Protein AF-A0A948HQB5-F1 (afdb_monomer)

Nearest PDB structures (foldseek):
  6e8d-assembly1_C  TM=3.687E-01  e=4.903E+00  Bacillus subtilis
  4tr8-assembly1_B  TM=2.566E-01  e=3.725E+0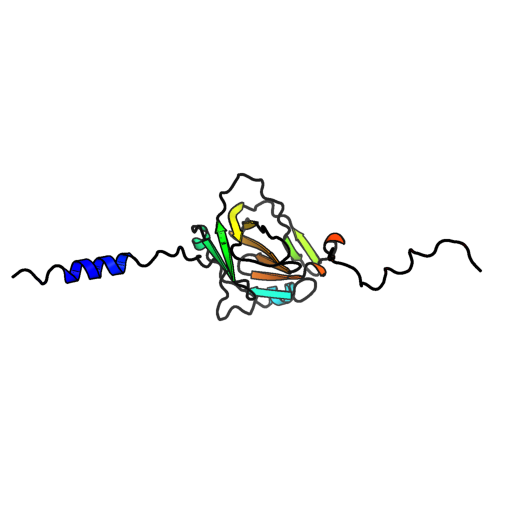0  Pseudomonas aeruginosa HB15
  3t0p-assembly1_A  TM=3.182E-01  e=6.819E+00  Agathobacter rectalis ATCC 33656
  3t0p-assembly1_B  TM=3.238E-01  e=6.819E+00  Agathobacter rectalis ATCC 33656

Radius of gyration: 24.63 Å; Cα contacts (8 Å, |Δi|>4): 290; chains: 1; bounding box: 109×54×42 Å

Solvent-accessible surface area (backbone atoms only — not comparable to full-atom values): 12111 Å² total; per-residue (Å²): 144,90,78,76,74,65,66,60,58,56,58,57,55,60,68,74,61,63,75,82,67,85,66,54,33,62,29,32,41,73,47,96,80,27,66,65,48,44,72,65,50,46,64,57,40,66,57,85,33,37,78,42,54,28,25,39,46,66,39,75,72,25,73,78,48,60,30,27,22,39,50,69,87,86,49,75,45,41,32,38,56,45,84,83,68,94,60,78,82,71,84,58,78,35,87,40,66,56,86,98,42,80,41,79,45,73,72,90,62,53,43,81,75,46,44,21,38,67,57,89,85,83,66,96,80,80,82,85,58,70,35,52,37,26,35,39,78,87,72,35,43,34,35,59,48,78,57,93,57,38,37,36,40,39,50,54,46,37,40,33,37,31,39,56,84,55,46,82,91,63,62,77,80,74,49,75,90,70,78,76,72,92,79,81,81,81,85,88,80,79,79,96,81,92,135

Sequence (195 aa):
MKRILCGWLIALCGVLLASTTWAAVPFIEVPADGWDPGPEARKRYSTGMYDWARRVKVDRTALASDRIQVDLFDEVLVIERTSLIATEPEDVRLYVAEGSTHVVQRSSTSRRLWTGTIIGVRGPGGIPSTVDITELGNGDFMSSFSRGHVLYQLFGDLLLRIDLRRVPNEAPTVRDPYPVDPFILDTAGQPPGAA

pLDDT: mean 70.02, std 19.56, range [32.31, 95.31]

Secondary structure (DSSP, 8-state):
--SSSHHHHHHHHHHTTS----PPEEEEE--TTTT---HHHHHHTSSTTEEEEEE-EE-GGGGGSSEEEEE-SS-EEEEEEPP---PPPP---EEEEETTEEEEE--TT-EEEEEEEEES--STT----EEEEEE-TTS-EEEEEEETTEEEEEETTEEEEEEGGG-TT--GGGS-SS---TT--SSS---S---

Foldseek 3Di:
DPDDPPVVVVVVVVVVPPPPPLDAAEQKAQDPVWADPDPVVCVQQVDFFFPDKIFIDGDPVSLVGQWHWHCLVVDIWIWGFDPDDVDPPDQDFDFGRDPPDTDTDGQPQKAFSTWTFTPDDDDPDDDGPIWTWIQGPVRAIWIWD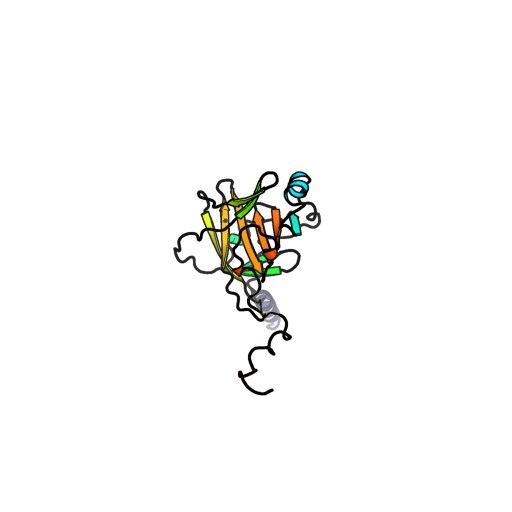DDLQWIWIDTRRMITIGRNVRDPPDPCVSPDPPDDDPPPPDDPDDDPDDD

Structure (mmCIF, N/CA/C/O backbone):
data_AF-A0A948HQB5-F1
#
_entry.id   AF-A0A948HQB5-F1
#
loop_
_atom_site.group_PDB
_atom_site.id
_atom_site.type_symbol
_atom_site.label_atom_id
_atom_site.label_alt_id
_atom_site.label_comp_id
_atom_site.label_asym_id
_atom_site.label_entity_id
_atom_site.label_seq_id
_atom_site.pdbx_PDB_ins_code
_atom_site.Cartn_x
_atom_site.Cartn_y
_atom_site.Cartn_z
_atom_site.occupancy
_atom_site.B_iso_or_equiv
_atom_site.auth_seq_id
_atom_site.auth_comp_id
_atom_site.auth_asym_id
_atom_site.auth_atom_id
_atom_site.pdbx_PDB_model_num
ATOM 1 N N . MET A 1 1 ? -56.092 -22.250 24.813 1.00 43.03 1 MET A N 1
ATOM 2 C CA . MET A 1 1 ? -55.433 -21.252 23.939 1.00 43.03 1 MET A CA 1
ATOM 3 C C . MET A 1 1 ? -54.053 -20.929 24.510 1.00 43.03 1 MET A C 1
ATOM 5 O O . MET A 1 1 ? -53.948 -20.067 25.367 1.00 43.03 1 MET A O 1
ATOM 9 N N . LYS A 1 2 ? -53.010 -21.708 24.184 1.00 43.09 2 LYS A N 1
ATOM 10 C CA . LYS A 1 2 ? -51.672 -21.536 24.794 1.00 43.09 2 LYS A CA 1
ATOM 11 C C . LYS A 1 2 ? -50.582 -22.279 24.007 1.00 43.09 2 LYS A C 1
ATOM 13 O O . LYS A 1 2 ? -49.896 -23.123 24.560 1.00 43.09 2 LYS A O 1
ATOM 18 N N . ARG A 1 3 ? -50.497 -22.082 22.686 1.00 45.94 3 ARG A N 1
ATOM 19 C CA . ARG A 1 3 ? -49.454 -22.742 21.862 1.00 45.94 3 ARG A CA 1
ATOM 20 C C . ARG A 1 3 ? -48.829 -21.879 20.761 1.00 45.94 3 ARG A C 1
ATOM 22 O O . ARG A 1 3 ? -47.900 -22.338 20.120 1.00 45.94 3 ARG A O 1
ATOM 29 N N . ILE A 1 4 ? -49.279 -20.637 20.567 1.00 49.41 4 ILE A N 1
ATOM 30 C CA . ILE A 1 4 ? -48.844 -19.818 19.418 1.00 49.41 4 ILE A CA 1
ATOM 31 C C . ILE A 1 4 ? -47.755 -18.792 19.801 1.00 49.41 4 ILE A C 1
ATOM 33 O O . ILE A 1 4 ? -47.036 -18.314 18.934 1.00 49.41 4 ILE A O 1
ATOM 37 N N . LEU A 1 5 ? -47.538 -18.511 21.095 1.00 46.47 5 LEU A N 1
ATOM 38 C CA . LEU A 1 5 ? -46.585 -17.471 21.520 1.00 46.47 5 LEU A CA 1
ATOM 39 C C . LEU A 1 5 ? -45.103 -17.900 21.580 1.00 46.47 5 LEU A C 1
ATOM 41 O O . LEU A 1 5 ? -44.240 -17.030 21.585 1.00 46.47 5 LEU A O 1
ATOM 45 N N . CYS A 1 6 ? -44.772 -19.198 21.606 1.00 45.56 6 CYS A N 1
ATOM 46 C CA . CYS A 1 6 ? -43.366 -19.625 21.743 1.00 45.56 6 CYS A CA 1
ATOM 47 C C . CYS A 1 6 ? -42.574 -19.623 20.426 1.00 45.56 6 CYS A C 1
ATOM 49 O O . CYS A 1 6 ? -41.354 -19.504 20.459 1.00 45.56 6 CYS A O 1
ATOM 51 N N . GLY A 1 7 ? -43.239 -19.739 19.271 1.00 43.12 7 GLY A N 1
ATOM 52 C CA . GLY A 1 7 ? -42.547 -19.831 17.977 1.00 43.12 7 GLY A CA 1
ATOM 53 C C . GLY A 1 7 ? -41.894 -18.518 17.534 1.00 43.12 7 GLY A C 1
ATOM 54 O O . GLY A 1 7 ? -40.866 -18.534 16.866 1.00 43.12 7 GLY A O 1
ATOM 55 N N . TRP A 1 8 ? -42.451 -17.381 17.954 1.00 43.56 8 TRP A N 1
ATOM 56 C CA . TRP A 1 8 ? -41.952 -16.059 17.563 1.00 43.56 8 TRP A CA 1
ATOM 57 C C . TRP A 1 8 ? -40.750 -15.598 18.394 1.00 43.56 8 TRP A C 1
ATOM 59 O O . TRP A 1 8 ? -39.891 -14.894 17.871 1.00 43.56 8 TRP A O 1
ATOM 69 N N . LEU A 1 9 ? -40.628 -16.041 19.652 1.00 47.34 9 LEU A N 1
ATOM 70 C CA . LEU A 1 9 ? -39.474 -15.691 20.488 1.00 47.34 9 LEU A CA 1
ATOM 71 C C . LEU A 1 9 ? -38.183 -16.388 20.017 1.00 47.34 9 LEU A C 1
ATOM 73 O O . LEU A 1 9 ? -37.105 -15.808 20.082 1.00 47.34 9 LEU A O 1
ATOM 77 N N . ILE A 1 10 ? -38.296 -17.617 19.500 1.00 51.25 10 ILE A N 1
ATOM 78 C CA . ILE A 1 10 ? -37.141 -18.406 19.038 1.00 51.25 10 ILE A CA 1
ATOM 79 C C . ILE A 1 10 ? -36.646 -17.903 17.672 1.00 51.25 10 ILE A C 1
ATOM 81 O O . ILE A 1 10 ? -35.440 -17.844 17.440 1.00 51.25 10 ILE A O 1
ATOM 85 N N . ALA A 1 11 ? -37.554 -17.454 16.799 1.00 48.66 11 ALA A N 1
ATOM 86 C CA . ALA A 1 11 ? -37.185 -16.844 15.521 1.00 48.66 11 ALA A CA 1
ATOM 87 C C . ALA A 1 11 ? -36.486 -15.481 15.697 1.00 48.66 11 ALA A C 1
ATOM 89 O O . ALA A 1 11 ? -35.569 -15.169 14.942 1.00 48.66 11 ALA A O 1
ATOM 90 N N . LEU A 1 12 ? -36.855 -14.698 16.720 1.00 45.72 12 LEU A N 1
ATOM 91 C CA . LEU A 1 12 ? -36.214 -13.406 16.992 1.00 45.72 12 LEU A CA 1
ATOM 92 C C . LEU A 1 12 ? -34.813 -13.557 17.617 1.00 45.72 12 LEU A C 1
ATOM 94 O O . LEU A 1 12 ? -33.913 -12.787 17.293 1.00 45.72 12 LEU A O 1
ATOM 98 N N . CYS A 1 13 ? -34.590 -14.576 18.459 1.00 46.59 13 CYS A N 1
ATOM 99 C CA . CYS A 1 13 ? -33.260 -14.868 19.011 1.00 46.59 13 CYS A CA 1
ATOM 100 C C . CYS A 1 13 ? -32.289 -15.467 17.979 1.00 46.59 13 CYS A C 1
ATOM 102 O O . CYS A 1 13 ? -31.085 -15.247 18.091 1.00 46.59 13 CYS A O 1
ATOM 104 N N . GLY A 1 14 ? -32.786 -16.180 16.961 1.00 41.78 14 GLY A N 1
ATOM 105 C CA . GLY A 1 14 ? -31.948 -16.758 15.903 1.00 41.78 14 GLY A CA 1
ATOM 106 C C . GLY A 1 14 ? -31.312 -15.726 14.962 1.00 41.78 14 GLY A C 1
ATOM 107 O O . GLY A 1 14 ? -30.253 -15.988 14.403 1.00 41.78 14 GLY A O 1
ATOM 108 N N . VAL A 1 15 ? -31.912 -14.537 14.824 1.00 46.62 15 VAL A N 1
ATOM 109 C CA . VAL A 1 15 ? -31.384 -13.446 13.978 1.00 46.62 15 VAL A CA 1
ATOM 110 C C . VAL A 1 15 ? -30.365 -12.570 14.728 1.00 46.62 15 VAL A C 1
ATOM 112 O O . VAL A 1 15 ? -29.544 -11.904 14.106 1.00 46.62 15 VAL A O 1
ATOM 115 N N . LEU A 1 16 ? -30.343 -12.619 16.064 1.00 45.16 16 LEU A N 1
ATOM 116 C CA . LEU A 1 16 ? -29.399 -11.866 16.908 1.00 45.16 16 LEU A CA 1
ATOM 117 C C . LEU A 1 16 ? -28.074 -12.601 17.177 1.00 45.16 16 LEU A C 1
ATOM 119 O O . LEU A 1 16 ? -27.197 -12.057 17.842 1.00 45.16 16 LEU A O 1
ATOM 123 N N . LEU A 1 17 ? -27.917 -13.816 16.647 1.00 44.03 17 LEU A N 1
ATOM 124 C CA . LEU A 1 17 ? -26.688 -14.613 16.713 1.00 44.03 17 LEU A CA 1
ATOM 125 C C . LEU A 1 17 ? -26.074 -14.818 15.323 1.00 44.03 17 LEU A C 1
ATOM 127 O O . LEU A 1 17 ? -25.399 -15.818 15.080 1.00 44.03 17 LEU A O 1
ATOM 131 N N . ALA A 1 18 ? -26.263 -13.860 14.408 1.00 40.16 18 ALA A N 1
ATOM 132 C CA . ALA A 1 18 ? -25.249 -13.661 13.387 1.00 40.16 18 ALA A CA 1
ATOM 133 C C . ALA A 1 18 ? -23.971 -13.326 14.154 1.00 40.16 18 ALA A C 1
ATOM 135 O O . ALA A 1 18 ? -23.862 -12.260 14.757 1.00 40.16 18 ALA A O 1
ATOM 136 N N . SER A 1 19 ? -23.056 -14.290 14.216 1.00 39.78 19 SER A N 1
ATOM 137 C CA . SER A 1 19 ? -21.698 -14.081 14.683 1.00 39.78 19 SER A CA 1
ATOM 138 C C . SER A 1 19 ? -21.221 -12.768 14.084 1.00 39.78 19 SER A C 1
ATOM 140 O O . SER A 1 19 ? -21.052 -12.680 12.867 1.00 39.78 19 SER A O 1
ATOM 142 N N . THR A 1 20 ? -21.049 -11.742 14.917 1.00 42.91 20 THR A N 1
ATOM 143 C CA . THR A 1 20 ? -20.238 -10.579 14.590 1.00 42.91 20 THR A CA 1
ATOM 144 C C . THR A 1 20 ? -18.835 -11.125 14.401 1.00 42.91 20 THR A C 1
ATOM 146 O O . THR A 1 20 ? -18.003 -11.124 15.298 1.00 42.91 20 THR A O 1
ATOM 149 N N . THR A 1 21 ? -18.576 -11.704 13.236 1.00 49.19 21 THR A N 1
ATOM 150 C CA . THR A 1 21 ? -17.229 -11.833 12.729 1.00 49.19 21 THR A CA 1
ATOM 151 C C . THR A 1 21 ? -16.794 -10.395 12.541 1.00 49.19 21 THR A C 1
ATOM 153 O O . THR A 1 21 ? -17.383 -9.684 11.728 1.00 49.19 21 THR A O 1
ATOM 156 N N . TRP A 1 22 ? -15.852 -9.940 13.365 1.00 60.00 22 TRP A N 1
ATOM 157 C CA . TRP A 1 22 ? -15.207 -8.640 13.229 1.00 60.00 22 TRP A CA 1
ATOM 158 C C . TRP A 1 22 ? -14.464 -8.660 11.892 1.00 60.00 22 TRP A C 1
ATOM 160 O O . TRP A 1 22 ? -13.301 -9.064 11.817 1.00 60.00 22 TRP A O 1
ATOM 170 N N . ALA A 1 23 ? -15.204 -8.383 10.821 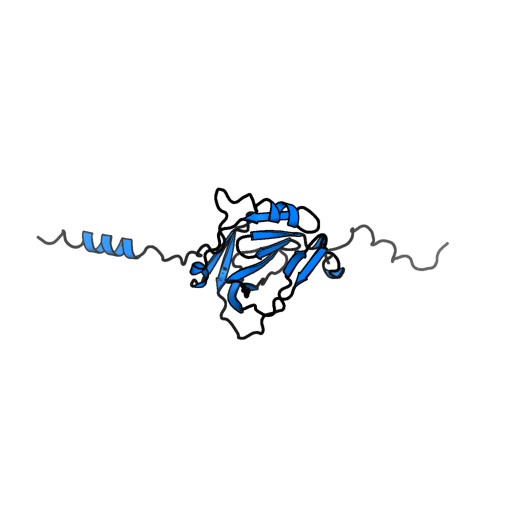1.00 81.19 23 ALA A N 1
ATOM 171 C CA . ALA A 1 23 ? -14.712 -8.405 9.463 1.00 81.19 23 ALA A CA 1
ATOM 172 C C . ALA A 1 23 ? -13.732 -7.247 9.307 1.00 81.19 23 ALA A C 1
ATOM 174 O O . ALA A 1 23 ? -13.966 -6.150 9.817 1.00 81.19 23 ALA A O 1
ATOM 175 N N . ALA A 1 24 ? -12.617 -7.514 8.639 1.00 87.56 24 ALA A N 1
ATOM 176 C CA . ALA A 1 24 ? -11.655 -6.477 8.327 1.00 87.56 24 ALA A CA 1
ATOM 177 C C . ALA A 1 24 ? -12.312 -5.440 7.408 1.00 87.56 24 ALA A C 1
ATOM 179 O O . ALA A 1 24 ? -12.944 -5.803 6.416 1.00 87.56 24 ALA A O 1
ATOM 180 N N . VAL A 1 25 ? -12.185 -4.159 7.754 1.00 94.75 25 VAL A N 1
ATOM 181 C CA . VAL A 1 25 ? -12.760 -3.068 6.959 1.00 94.75 25 VAL A CA 1
ATOM 182 C C . VAL A 1 25 ? -11.781 -2.701 5.840 1.00 94.75 25 VAL A C 1
ATOM 184 O O . VAL A 1 25 ? -10.600 -2.497 6.128 1.00 94.75 25 VAL A O 1
ATOM 187 N N . PRO A 1 26 ? -12.211 -2.626 4.571 1.00 94.06 26 PRO A N 1
ATOM 188 C CA . PRO A 1 26 ? -11.321 -2.297 3.464 1.00 94.06 26 PRO A CA 1
ATOM 189 C C . PRO A 1 26 ? -10.725 -0.897 3.629 1.00 94.06 26 PRO A C 1
ATOM 191 O O . PRO A 1 26 ? -11.444 0.094 3.642 1.00 94.06 26 PRO A O 1
ATOM 194 N N . PHE A 1 27 ? -9.402 -0.829 3.773 1.00 95.31 27 PHE A N 1
ATOM 195 C CA . PHE A 1 27 ? -8.632 0.413 3.808 1.00 95.31 27 PHE A CA 1
ATOM 196 C C . PHE A 1 27 ? -8.090 0.763 2.422 1.00 95.31 27 PHE A C 1
ATOM 198 O O . PHE A 1 27 ? -8.210 1.910 2.007 1.00 95.31 27 PHE A O 1
ATOM 205 N N . ILE A 1 28 ? -7.529 -0.217 1.704 1.00 94.25 28 ILE A N 1
ATOM 206 C CA . ILE A 1 28 ? -7.112 -0.078 0.301 1.00 94.25 28 ILE A CA 1
ATOM 207 C C . ILE A 1 28 ? -7.958 -1.026 -0.538 1.00 94.25 28 ILE A C 1
ATOM 209 O O . ILE A 1 28 ? -7.978 -2.229 -0.275 1.00 94.25 28 ILE A O 1
ATOM 213 N N . GLU A 1 29 ? -8.624 -0.481 -1.550 1.00 92.50 29 GLU A N 1
ATOM 214 C CA . GLU A 1 29 ? -9.428 -1.227 -2.515 1.00 92.50 29 GLU A CA 1
ATOM 215 C C . GLU A 1 29 ? -8.950 -0.937 -3.934 1.00 92.50 29 GLU A C 1
ATOM 217 O O . GLU A 1 29 ? -8.673 0.211 -4.292 1.00 92.50 29 GLU A O 1
ATOM 222 N N . VAL A 1 30 ? -8.915 -1.967 -4.773 1.00 86.25 30 VAL A N 1
ATOM 223 C CA . VAL A 1 30 ? -8.684 -1.814 -6.208 1.00 86.25 30 VAL A CA 1
ATOM 224 C C . VAL A 1 30 ? -10.008 -1.469 -6.897 1.00 86.25 30 VAL A C 1
ATOM 226 O O . VAL A 1 30 ? -10.929 -2.289 -6.885 1.00 86.25 30 VAL A O 1
ATOM 229 N N . PRO A 1 31 ? -10.149 -0.280 -7.513 1.00 82.38 31 PRO A N 1
ATOM 230 C CA . PRO A 1 31 ? -11.379 0.066 -8.203 1.00 82.38 31 PRO A CA 1
ATOM 231 C C . PRO A 1 31 ? -11.508 -0.696 -9.531 1.00 82.38 31 PRO A C 1
ATOM 233 O O . PRO A 1 31 ? -10.516 -1.097 -10.141 1.00 82.38 31 PRO A O 1
ATOM 236 N N . ALA A 1 32 ? -12.743 -0.888 -10.004 1.00 74.31 32 ALA A N 1
ATOM 237 C CA . ALA A 1 32 ? -13.025 -1.656 -11.223 1.00 74.31 32 ALA A CA 1
ATOM 238 C C . ALA A 1 32 ? -12.398 -1.038 -12.493 1.00 74.31 32 ALA A C 1
ATOM 240 O O . ALA A 1 32 ? -12.031 -1.756 -13.420 1.00 74.31 32 ALA A O 1
ATOM 241 N N . ASP A 1 33 ? -12.235 0.285 -12.517 1.00 68.69 33 ASP A N 1
ATOM 242 C CA . ASP A 1 33 ? -11.530 1.086 -13.527 1.00 68.69 33 ASP A CA 1
ATOM 243 C C . ASP A 1 33 ? -10.045 1.351 -13.170 1.00 68.69 33 ASP A C 1
ATOM 245 O O . ASP A 1 33 ? -9.293 1.932 -13.953 1.00 68.69 33 ASP A O 1
ATOM 249 N N . GLY A 1 34 ? -9.598 0.876 -12.004 1.00 62.75 34 GLY A N 1
ATOM 250 C CA . GLY A 1 34 ? -8.392 1.267 -11.263 1.00 62.75 34 GLY A CA 1
ATOM 251 C C . GLY A 1 34 ? -7.045 0.753 -11.750 1.00 62.75 34 GLY A C 1
ATOM 252 O O . GLY A 1 34 ? -6.117 0.588 -10.962 1.00 62.75 34 GLY A O 1
ATOM 253 N N . TRP A 1 35 ? -6.904 0.476 -13.038 1.00 73.25 35 TRP A N 1
ATOM 254 C CA . TRP A 1 35 ? -5.628 0.013 -13.584 1.00 73.25 35 TRP A CA 1
ATOM 255 C C . TRP A 1 35 ? -4.712 1.171 -13.947 1.00 73.25 35 TRP A C 1
ATOM 257 O O . TRP A 1 35 ? -3.493 1.048 -13.844 1.00 73.25 35 TRP A O 1
ATOM 267 N N . ASP A 1 36 ? -5.292 2.286 -14.392 1.00 85.88 36 ASP A N 1
ATOM 268 C CA . ASP A 1 36 ? -4.524 3.401 -14.917 1.00 85.88 36 ASP A CA 1
ATOM 269 C C . ASP A 1 36 ? -4.096 4.362 -13.792 1.00 85.88 36 ASP A C 1
ATOM 271 O O . ASP A 1 36 ? -4.942 5.057 -13.218 1.00 85.88 36 ASP A O 1
ATOM 275 N N . PRO A 1 37 ? -2.790 4.473 -13.480 1.00 88.31 37 PRO A N 1
ATOM 276 C CA . PRO A 1 37 ? -2.306 5.471 -12.529 1.00 88.31 37 PRO A CA 1
ATOM 277 C C . PRO A 1 37 ? -2.425 6.911 -13.075 1.00 88.31 37 PRO A C 1
ATOM 279 O O . PRO A 1 37 ? -2.251 7.877 -12.333 1.00 88.31 37 PRO A O 1
ATOM 282 N N . GLY A 1 38 ? -2.744 7.073 -14.362 1.00 88.62 38 GLY A N 1
ATOM 283 C CA . GLY A 1 38 ? -2.767 8.340 -15.079 1.00 88.62 38 GLY A CA 1
ATOM 284 C C . GLY A 1 38 ? -1.456 8.592 -15.835 1.00 88.62 38 GLY A C 1
ATOM 285 O O . GLY A 1 38 ? -0.427 7.972 -15.550 1.00 88.62 38 GLY A O 1
ATOM 286 N N . PRO A 1 39 ? -1.457 9.510 -16.817 1.00 87.75 39 PRO A N 1
ATOM 287 C CA . PRO A 1 39 ? -0.321 9.716 -17.718 1.00 87.75 39 PRO A CA 1
ATOM 288 C C . PRO A 1 39 ? 0.947 10.187 -16.993 1.00 87.75 39 PRO A C 1
ATOM 290 O O . PRO A 1 39 ? 2.051 9.767 -17.343 1.00 87.75 39 PRO A O 1
ATOM 293 N N . GLU A 1 40 ? 0.801 11.024 -15.964 1.00 86.94 40 GLU A N 1
ATOM 294 C CA . GLU A 1 40 ? 1.930 11.550 -15.193 1.00 86.94 40 GLU A CA 1
ATOM 295 C C . GLU A 1 40 ? 2.620 10.459 -14.376 1.00 86.94 40 GLU A C 1
ATOM 297 O O . GLU A 1 40 ? 3.831 10.271 -14.494 1.00 86.94 40 GLU A O 1
ATOM 302 N N . ALA A 1 41 ? 1.846 9.699 -13.598 1.00 86.69 41 ALA A N 1
ATOM 303 C CA . ALA A 1 41 ? 2.358 8.596 -12.797 1.00 86.69 41 ALA A CA 1
ATOM 304 C C . ALA A 1 41 ? 2.909 7.471 -13.683 1.00 86.69 41 ALA A C 1
ATOM 306 O O . ALA A 1 41 ? 3.985 6.950 -13.403 1.00 86.69 41 ALA A O 1
ATOM 307 N N . ARG A 1 42 ? 2.255 7.164 -14.813 1.00 87.00 42 ARG A N 1
ATOM 308 C CA . ARG A 1 42 ? 2.778 6.204 -15.794 1.00 87.00 42 ARG A CA 1
ATOM 309 C C . ARG A 1 42 ? 4.155 6.617 -16.297 1.00 87.00 42 ARG A C 1
ATOM 311 O O . ARG A 1 42 ? 5.058 5.793 -16.310 1.00 87.00 42 ARG A O 1
ATOM 318 N N . LYS A 1 43 ? 4.342 7.884 -16.682 1.00 85.94 43 LYS A N 1
ATOM 319 C CA . LYS A 1 43 ? 5.654 8.385 -17.116 1.00 85.94 43 LYS A CA 1
ATOM 320 C C . LYS A 1 43 ? 6.673 8.309 -15.976 1.00 85.94 43 LYS A C 1
ATOM 322 O O . LYS A 1 43 ? 7.771 7.801 -16.185 1.00 85.94 43 LYS A O 1
ATOM 327 N N . ARG A 1 44 ? 6.292 8.782 -14.786 1.00 82.94 44 ARG A N 1
ATOM 328 C CA . ARG A 1 44 ? 7.153 8.898 -13.600 1.00 82.94 44 ARG A CA 1
ATOM 329 C C . ARG A 1 44 ? 7.640 7.545 -13.061 1.00 82.94 44 ARG A C 1
ATOM 331 O O . ARG A 1 44 ? 8.780 7.463 -12.628 1.00 82.94 44 ARG A O 1
ATOM 338 N N . TYR A 1 45 ? 6.822 6.498 -13.146 1.00 85.12 45 TYR A N 1
ATOM 339 C CA . TYR A 1 45 ? 7.104 5.166 -12.588 1.00 85.12 45 TYR A CA 1
ATOM 340 C C . TYR A 1 45 ? 7.254 4.073 -13.663 1.00 85.12 45 TYR A C 1
ATOM 342 O O . TYR A 1 45 ? 7.029 2.897 -13.397 1.00 85.12 45 TYR A O 1
ATOM 350 N N . SER A 1 46 ? 7.615 4.449 -14.896 1.00 80.50 46 SER A N 1
ATOM 351 C CA . SER A 1 46 ? 7.719 3.520 -16.040 1.00 80.50 46 SER A CA 1
ATOM 352 C C . SER A 1 46 ? 9.005 2.689 -16.090 1.00 80.50 46 SER A C 1
ATOM 354 O O . SER A 1 46 ? 9.088 1.753 -16.883 1.00 80.50 46 SER A O 1
ATOM 356 N N . THR A 1 47 ? 10.035 3.049 -15.321 1.00 76.50 47 THR A N 1
ATOM 357 C CA . THR A 1 47 ? 11.379 2.457 -15.435 1.00 76.50 47 THR A CA 1
ATOM 358 C C . THR A 1 47 ? 12.071 2.360 -14.075 1.00 76.50 47 THR A C 1
ATOM 360 O O . THR A 1 47 ? 11.576 2.871 -13.073 1.00 76.50 47 THR A O 1
ATOM 363 N N . GLY A 1 48 ? 13.238 1.710 -14.038 1.00 79.38 48 GLY A N 1
ATOM 364 C CA . GLY A 1 48 ? 14.060 1.604 -12.835 1.00 79.38 48 GLY A CA 1
ATOM 365 C C . GLY A 1 48 ? 13.621 0.465 -11.918 1.00 79.38 48 GLY A C 1
ATOM 366 O O . GLY A 1 48 ? 13.539 -0.690 -12.339 1.00 79.38 48 GLY A O 1
ATO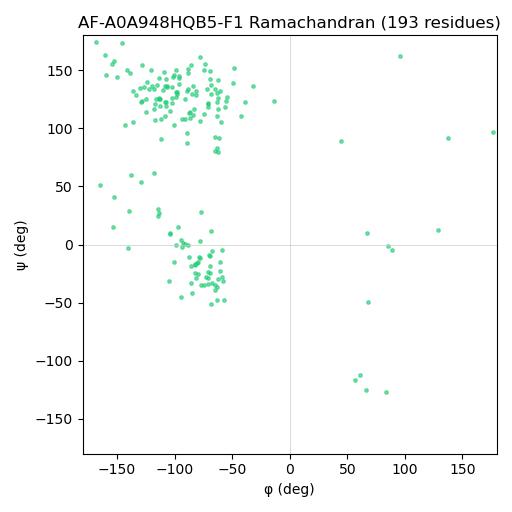M 367 N N . MET A 1 49 ? 13.392 0.791 -10.647 1.00 81.12 49 MET A N 1
ATOM 368 C CA . MET A 1 49 ? 13.071 -0.177 -9.589 1.00 81.12 49 MET A CA 1
ATOM 369 C C . MET A 1 49 ? 11.573 -0.489 -9.456 1.00 81.12 49 MET A C 1
ATOM 371 O O . MET A 1 49 ? 11.208 -1.425 -8.748 1.00 81.12 49 MET A O 1
ATOM 375 N N . TYR A 1 50 ? 10.707 0.271 -10.129 1.00 86.19 50 TYR A N 1
ATOM 376 C CA . TYR A 1 50 ? 9.262 0.056 -10.105 1.00 86.19 50 TYR A CA 1
ATOM 377 C C . TYR A 1 50 ? 8.864 -1.057 -11.076 1.00 86.19 50 TYR A C 1
ATOM 379 O O . TYR A 1 50 ? 9.265 -1.055 -12.239 1.00 86.19 50 TYR A O 1
ATOM 387 N N . ASP A 1 51 ? 8.046 -1.988 -10.599 1.00 87.50 51 ASP A N 1
ATOM 388 C CA . ASP A 1 51 ? 7.381 -2.989 -11.433 1.00 87.50 51 ASP A CA 1
ATOM 389 C C . ASP A 1 51 ? 6.091 -2.451 -12.028 1.00 87.50 51 ASP A C 1
ATOM 391 O O . ASP A 1 51 ? 5.788 -2.691 -13.197 1.00 87.50 51 ASP A O 1
ATOM 395 N N . TRP A 1 52 ? 5.325 -1.723 -11.219 1.00 89.94 52 TRP A N 1
ATOM 396 C CA . TRP A 1 52 ? 4.132 -1.028 -11.669 1.00 89.94 52 TRP A CA 1
ATOM 397 C C . TRP A 1 52 ? 3.724 0.078 -10.697 1.00 89.94 52 TRP A C 1
ATOM 399 O O . TRP A 1 52 ? 4.114 0.094 -9.529 1.00 89.94 52 TRP A O 1
ATOM 409 N N . ALA A 1 53 ? 2.880 0.972 -11.204 1.00 90.75 53 ALA A N 1
ATOM 410 C CA . ALA A 1 53 ? 2.131 1.960 -10.441 1.00 90.75 53 ALA A CA 1
ATOM 411 C C . ALA A 1 53 ? 0.648 1.826 -10.805 1.00 90.75 53 ALA A C 1
ATOM 413 O O . ALA A 1 53 ? 0.325 1.691 -11.988 1.00 90.75 53 ALA A O 1
ATOM 414 N N . ARG A 1 54 ? -0.244 1.842 -9.813 1.00 91.38 54 ARG A N 1
ATOM 415 C CA . ARG A 1 54 ? -1.690 1.649 -9.999 1.00 91.38 54 ARG A CA 1
ATOM 416 C C . ARG A 1 54 ? -2.487 2.568 -9.084 1.00 91.38 54 ARG A C 1
ATOM 418 O O . ARG A 1 54 ? -2.027 2.904 -7.997 1.00 91.38 54 ARG A O 1
ATOM 425 N N . ARG A 1 55 ? -3.681 2.964 -9.524 1.00 92.50 55 ARG A N 1
ATOM 426 C CA . ARG A 1 55 ? -4.602 3.773 -8.721 1.00 92.50 55 ARG A CA 1
ATOM 427 C C . ARG A 1 55 ? -5.418 2.867 -7.802 1.00 92.50 55 ARG A C 1
ATOM 429 O O . ARG A 1 55 ? -5.920 1.835 -8.236 1.00 92.50 55 ARG A O 1
ATOM 436 N N . VAL A 1 56 ? -5.571 3.271 -6.552 1.00 93.19 56 VAL A N 1
ATOM 437 C CA . VAL A 1 56 ? -6.361 2.571 -5.538 1.00 93.19 56 VAL A CA 1
ATOM 438 C C . VAL A 1 56 ? -7.340 3.532 -4.878 1.00 93.19 56 VAL A C 1
ATOM 440 O O . VAL A 1 56 ? -7.126 4.742 -4.840 1.00 93.19 56 VAL A O 1
ATOM 443 N N . LYS A 1 57 ? -8.433 2.998 -4.346 1.00 93.62 57 LYS A N 1
ATOM 444 C CA . LYS A 1 57 ? -9.324 3.730 -3.452 1.00 93.62 57 LYS A CA 1
ATOM 445 C C . LYS A 1 57 ? -8.832 3.530 -2.025 1.00 93.62 57 LYS A C 1
ATOM 447 O O . LYS A 1 57 ? -8.582 2.400 -1.613 1.00 93.62 57 LYS A O 1
ATOM 452 N N . VAL A 1 58 ? -8.727 4.626 -1.281 1.00 93.88 58 VAL A N 1
ATOM 453 C CA . VAL A 1 58 ? -8.302 4.599 0.119 1.00 93.88 58 VAL A CA 1
ATOM 454 C C . VAL A 1 58 ? -9.425 5.104 1.017 1.00 93.88 58 VAL A C 1
ATOM 456 O O . VAL A 1 58 ? -9.888 6.234 0.862 1.00 93.88 58 VAL A O 1
ATOM 459 N N . ASP A 1 59 ? -9.870 4.269 1.954 1.00 94.19 59 ASP A N 1
ATOM 460 C CA . ASP A 1 59 ? -10.940 4.605 2.893 1.00 94.19 59 ASP A CA 1
ATOM 461 C C . ASP A 1 59 ? -10.374 5.009 4.257 1.00 94.19 59 ASP A C 1
ATOM 463 O O . ASP A 1 59 ? -10.012 4.190 5.102 1.00 94.19 59 ASP A O 1
ATOM 467 N N . ARG A 1 60 ? -10.357 6.318 4.510 1.00 93.31 60 ARG A N 1
ATOM 468 C CA . ARG A 1 60 ? -9.925 6.893 5.789 1.00 93.31 60 ARG A CA 1
ATOM 469 C C . ARG A 1 60 ? -10.728 6.383 6.986 1.00 93.31 60 ARG A C 1
ATOM 471 O O . ARG A 1 60 ? -10.178 6.299 8.083 1.00 93.31 60 ARG A O 1
ATOM 478 N N . THR A 1 61 ? -12.004 6.053 6.811 1.00 93.94 61 THR A N 1
ATOM 479 C CA . THR A 1 61 ? -12.863 5.613 7.919 1.00 93.94 61 THR A CA 1
ATOM 480 C C . THR A 1 61 ? -12.485 4.221 8.422 1.00 93.94 61 THR A C 1
ATOM 482 O O . THR A 1 61 ? -12.664 3.934 9.608 1.00 93.94 61 THR A O 1
ATOM 485 N N . ALA A 1 62 ? -11.843 3.400 7.582 1.00 93.75 62 ALA A N 1
ATOM 486 C CA . ALA A 1 62 ? -11.315 2.096 7.975 1.00 93.75 62 ALA A CA 1
ATOM 487 C C . ALA A 1 62 ? -10.292 2.202 9.117 1.00 93.75 62 ALA A C 1
ATOM 489 O O . ALA A 1 62 ? -10.213 1.304 9.954 1.00 93.75 62 ALA A O 1
ATOM 490 N N . LEU A 1 63 ? -9.586 3.336 9.235 1.00 92.38 63 LEU A N 1
ATOM 491 C CA . LEU A 1 63 ? -8.630 3.600 10.314 1.00 92.38 63 LEU A CA 1
ATOM 492 C C . LEU A 1 63 ? -9.276 3.754 11.697 1.00 92.38 63 LEU A C 1
ATOM 494 O O . LEU A 1 63 ? -8.545 3.876 12.677 1.00 92.38 63 LEU A O 1
ATOM 498 N N . ALA A 1 64 ? -10.606 3.752 11.820 1.00 91.94 64 ALA A N 1
ATOM 499 C CA . ALA A 1 64 ? -11.291 3.630 13.109 1.00 91.94 64 ALA A CA 1
ATOM 500 C C . ALA A 1 64 ? -11.400 2.168 13.583 1.00 91.94 64 ALA A C 1
ATOM 502 O O . ALA A 1 64 ? -11.631 1.919 14.761 1.00 91.94 64 ALA A O 1
ATOM 503 N N . SER A 1 65 ? -11.203 1.204 12.683 1.00 92.56 65 SER A N 1
ATOM 504 C CA . SER A 1 65 ? -11.397 -0.221 12.954 1.00 92.56 65 SER A CA 1
ATOM 505 C C . SER A 1 65 ? -10.155 -0.861 13.565 1.00 92.56 65 SER A C 1
ATOM 507 O O . SER A 1 65 ? -9.029 -0.408 13.342 1.00 92.56 65 SER A O 1
ATOM 509 N N . ASP A 1 66 ? -10.355 -1.942 14.315 1.00 91.44 66 ASP A N 1
ATOM 510 C CA . ASP A 1 66 ? -9.258 -2.760 14.849 1.00 91.44 66 ASP A CA 1
ATOM 511 C C . ASP A 1 66 ? -8.696 -3.735 13.821 1.00 91.44 66 ASP A C 1
ATOM 513 O O . ASP A 1 66 ? -7.606 -4.265 13.999 1.00 91.44 66 ASP A O 1
ATOM 517 N N . ARG A 1 67 ? -9.418 -3.972 12.725 1.00 93.06 67 ARG A N 1
ATOM 518 C CA . ARG A 1 67 ? -8.952 -4.797 11.616 1.00 93.06 67 ARG A CA 1
ATOM 519 C C . ARG A 1 67 ? -9.228 -4.100 10.305 1.00 93.06 67 ARG A C 1
ATOM 521 O O . ARG A 1 67 ? -10.366 -3.704 10.048 1.00 93.06 67 ARG A O 1
ATOM 528 N N . ILE A 1 68 ? -8.197 -3.998 9.481 1.00 94.12 68 ILE A N 1
ATOM 529 C CA . ILE A 1 68 ? -8.295 -3.432 8.141 1.00 94.12 68 ILE A CA 1
ATOM 530 C C . ILE A 1 68 ? -7.870 -4.448 7.091 1.00 94.12 68 ILE A C 1
ATOM 532 O O . ILE A 1 68 ? -7.044 -5.324 7.351 1.00 94.12 68 ILE A O 1
ATOM 536 N N . GLN A 1 69 ? -8.454 -4.324 5.908 1.00 93.88 69 GLN A N 1
ATOM 537 C CA . GLN A 1 69 ? -8.090 -5.094 4.732 1.00 93.88 69 GLN A CA 1
ATOM 538 C C . GLN A 1 69 ? -7.340 -4.196 3.748 1.00 93.88 69 GLN A C 1
ATOM 540 O O . GLN A 1 69 ? -7.745 -3.063 3.490 1.00 93.88 69 GLN A O 1
ATOM 545 N N . VAL A 1 70 ? -6.247 -4.708 3.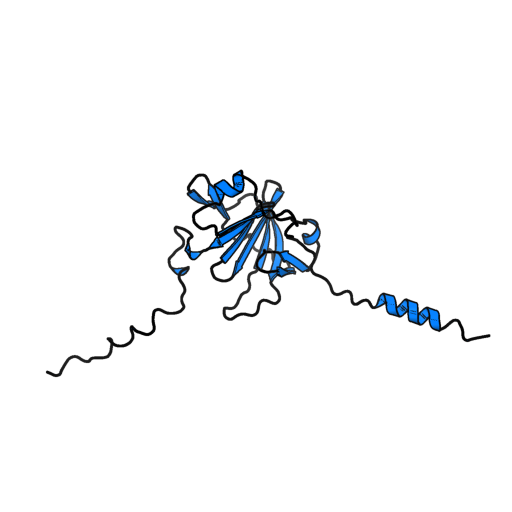198 1.00 93.06 70 VAL A N 1
ATOM 546 C CA . VAL A 1 70 ? -5.418 -4.013 2.217 1.00 93.06 70 VAL A CA 1
ATOM 547 C C . VAL A 1 70 ? -5.292 -4.883 0.980 1.00 93.06 70 VAL A C 1
ATOM 549 O O . VAL A 1 70 ? -4.706 -5.961 1.037 1.00 93.06 70 VAL A O 1
ATOM 552 N N . ASP A 1 71 ? -5.846 -4.411 -0.130 1.00 92.19 71 ASP A N 1
ATOM 553 C CA . ASP A 1 71 ? -5.674 -5.038 -1.434 1.00 92.19 71 ASP A CA 1
ATOM 554 C C . ASP A 1 71 ? -4.399 -4.512 -2.113 1.00 92.19 71 ASP A C 1
ATOM 556 O O . ASP A 1 71 ? -4.292 -3.328 -2.439 1.00 92.19 71 ASP A O 1
ATOM 560 N N . LEU A 1 72 ? -3.416 -5.396 -2.300 1.00 89.69 72 LEU A N 1
ATOM 561 C CA . LEU A 1 72 ? -2.156 -5.109 -2.989 1.00 89.69 72 LEU A C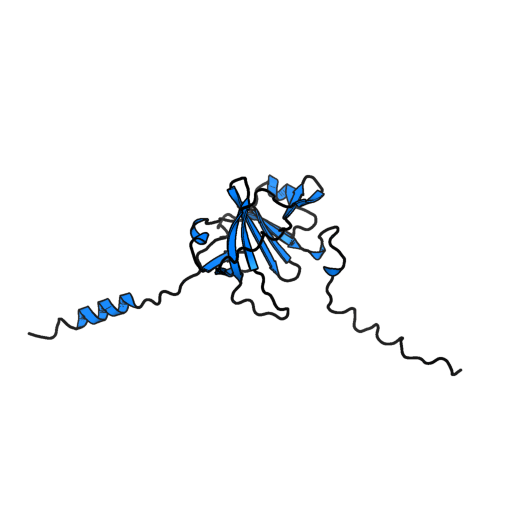A 1
ATOM 562 C C . LEU A 1 72 ? -2.169 -5.548 -4.461 1.00 89.69 72 LEU A C 1
ATOM 564 O O . LEU A 1 72 ? -1.101 -5.621 -5.066 1.00 89.69 72 LEU A O 1
ATOM 568 N N . PHE A 1 73 ? -3.344 -5.842 -5.033 1.00 85.44 73 PHE A N 1
ATOM 569 C CA . PHE A 1 73 ? -3.587 -6.507 -6.324 1.00 85.44 73 PHE A CA 1
ATOM 570 C C . PHE A 1 73 ? -3.175 -7.979 -6.379 1.00 85.44 73 PHE A C 1
ATOM 572 O O . PHE A 1 73 ? -3.932 -8.824 -6.851 1.00 85.44 73 PHE A O 1
ATOM 579 N N . ASP A 1 74 ? -1.953 -8.281 -5.955 1.00 84.12 74 ASP A N 1
ATOM 580 C CA . ASP A 1 74 ? -1.377 -9.625 -6.000 1.00 84.12 74 ASP A CA 1
ATOM 581 C C . ASP A 1 74 ? -1.897 -10.483 -4.833 1.00 84.12 74 ASP A C 1
ATOM 583 O O . ASP A 1 74 ? -1.875 -11.714 -4.877 1.00 84.12 74 ASP A O 1
ATOM 587 N N . GLU A 1 75 ? -2.293 -9.810 -3.753 1.00 84.38 75 GLU A N 1
ATOM 588 C CA . GLU A 1 75 ? -2.582 -10.391 -2.454 1.00 84.38 75 GLU A CA 1
ATOM 589 C C . GLU A 1 75 ? -3.471 -9.442 -1.647 1.00 84.38 75 GLU A C 1
ATOM 591 O O . GLU A 1 75 ? -3.344 -8.219 -1.733 1.00 84.38 75 GLU A O 1
ATOM 596 N N . VAL A 1 76 ? -4.352 -10.018 -0.834 1.00 89.06 76 VAL A N 1
ATOM 597 C CA . VAL A 1 76 ? -5.173 -9.273 0.116 1.00 89.06 76 VAL A CA 1
ATOM 598 C C . VAL A 1 76 ? -4.648 -9.551 1.513 1.00 89.06 76 VAL A C 1
ATOM 600 O O . VAL A 1 76 ? -4.651 -10.690 1.979 1.00 89.06 76 VAL A O 1
ATOM 603 N N . LEU A 1 77 ? -4.212 -8.495 2.186 1.00 88.75 77 LEU A N 1
ATOM 604 C CA . LEU A 1 77 ? -3.715 -8.549 3.548 1.00 88.75 77 LEU A CA 1
ATOM 605 C C . LEU A 1 77 ? -4.828 -8.189 4.522 1.00 88.75 77 LEU A C 1
ATOM 607 O O . LEU A 1 77 ? -5.611 -7.271 4.277 1.00 88.75 77 LEU A O 1
ATOM 611 N N . VAL A 1 78 ? -4.844 -8.864 5.666 1.00 90.44 78 VAL A N 1
ATOM 612 C CA . VAL A 1 78 ? -5.599 -8.412 6.833 1.00 90.44 78 VAL A CA 1
ATOM 613 C C . VAL A 1 78 ? -4.604 -7.965 7.886 1.00 90.44 78 VAL A C 1
ATOM 615 O O . VAL A 1 78 ? -3.625 -8.659 8.160 1.00 90.44 78 VAL A O 1
ATOM 618 N N . ILE A 1 79 ? -4.846 -6.794 8.460 1.00 90.38 79 ILE A N 1
ATOM 619 C CA . ILE A 1 79 ? -3.948 -6.158 9.417 1.00 90.38 79 ILE A CA 1
ATOM 620 C C . ILE A 1 79 ? -4.740 -5.877 10.685 1.00 90.38 79 ILE A C 1
ATOM 622 O O . ILE A 1 79 ? -5.794 -5.242 10.637 1.00 90.38 79 ILE A O 1
ATOM 626 N N . GLU A 1 80 ? -4.242 -6.374 11.810 1.00 90.75 80 GLU A N 1
ATOM 627 C CA . GLU A 1 80 ? -4.834 -6.176 13.128 1.00 90.75 80 GLU A CA 1
ATOM 628 C C . GLU A 1 80 ? -4.117 -5.043 13.855 1.00 90.75 80 GLU A C 1
ATOM 630 O O . GLU A 1 80 ? -2.887 -5.000 13.897 1.00 90.75 80 GLU A O 1
ATOM 635 N N . ARG A 1 81 ? -4.890 -4.109 14.407 1.00 90.75 81 ARG A N 1
ATOM 636 C CA . ARG A 1 81 ? -4.387 -2.938 15.113 1.00 90.75 81 ARG A CA 1
ATOM 637 C C . ARG A 1 81 ? -3.561 -3.381 16.312 1.00 90.75 81 ARG A C 1
ATOM 639 O O . ARG A 1 81 ? -4.016 -4.155 17.151 1.00 90.75 81 ARG A O 1
ATOM 646 N N . THR A 1 82 ? -2.386 -2.786 16.437 1.00 85.75 82 THR A N 1
ATOM 647 C CA . THR A 1 82 ? -1.557 -2.900 17.632 1.00 85.75 82 THR A CA 1
ATOM 648 C C . THR A 1 82 ? -1.719 -1.629 18.453 1.00 85.75 82 THR A C 1
ATOM 650 O O . THR A 1 82 ? -1.855 -0.531 17.907 1.00 85.75 82 THR A O 1
ATOM 653 N N . SER A 1 83 ? -1.711 -1.753 19.780 1.00 72.88 83 SER A N 1
ATOM 654 C CA . SER A 1 83 ? -1.663 -0.583 20.656 1.00 72.88 83 SER A CA 1
ATOM 655 C C . SER A 1 83 ? -0.462 0.285 20.286 1.00 72.88 83 SER A C 1
ATOM 657 O O . SER A 1 83 ? 0.666 -0.204 20.238 1.00 72.88 83 SER A O 1
ATOM 659 N N . LEU A 1 84 ? -0.709 1.574 20.043 1.00 64.81 84 LEU A N 1
ATOM 660 C CA . LEU A 1 84 ? 0.339 2.564 19.823 1.00 64.81 84 LEU A CA 1
ATOM 661 C C . LEU A 1 84 ? 1.146 2.696 21.120 1.00 64.81 84 LEU A C 1
ATOM 663 O O . LEU A 1 84 ? 0.792 3.471 22.007 1.00 64.81 84 LEU A O 1
ATOM 667 N N . ILE A 1 85 ? 2.225 1.929 21.260 1.00 57.41 85 ILE A N 1
ATOM 668 C CA . ILE A 1 85 ? 3.285 2.317 22.185 1.00 57.41 85 ILE A CA 1
ATOM 669 C C . ILE A 1 85 ? 3.853 3.611 21.601 1.00 57.41 85 ILE A C 1
ATOM 671 O O . ILE A 1 85 ? 4.040 3.708 20.387 1.00 57.41 85 ILE A O 1
ATOM 675 N N . ALA A 1 86 ? 4.048 4.631 22.438 1.00 51.94 86 ALA A N 1
ATOM 676 C CA . ALA A 1 86 ? 4.683 5.878 22.031 1.00 51.94 86 ALA A CA 1
ATOM 677 C C . ALA A 1 86 ? 6.144 5.592 21.654 1.00 51.94 86 ALA A C 1
ATOM 679 O O . ALA A 1 86 ? 7.061 5.741 22.455 1.00 51.94 86 ALA A O 1
ATOM 680 N N . THR A 1 87 ? 6.336 5.097 20.443 1.00 51.91 87 THR A N 1
ATOM 681 C CA . THR A 1 87 ? 7.623 4.889 19.804 1.00 51.91 87 THR A CA 1
ATOM 682 C C . THR A 1 87 ? 7.790 6.027 18.820 1.00 51.91 87 THR A C 1
ATOM 684 O O . THR A 1 87 ? 6.838 6.363 18.104 1.00 51.91 87 THR A O 1
ATOM 687 N N . GLU A 1 88 ? 8.978 6.630 18.795 1.00 52.00 88 GLU A N 1
ATOM 688 C CA . GLU A 1 88 ? 9.309 7.615 17.770 1.00 52.00 88 GLU A CA 1
ATOM 689 C C . GLU A 1 88 ? 8.955 7.043 16.387 1.00 52.00 88 GLU A C 1
ATOM 691 O O . GLU A 1 88 ? 9.098 5.831 16.166 1.00 52.00 88 GLU A O 1
ATOM 696 N N . PRO A 1 89 ? 8.388 7.859 15.481 1.00 51.34 89 PRO A N 1
ATOM 697 C CA . PRO A 1 89 ? 8.142 7.411 14.123 1.00 51.34 89 PRO A CA 1
ATOM 698 C C . PRO A 1 89 ? 9.476 6.939 13.550 1.00 51.34 89 PRO A C 1
ATOM 700 O O . PRO A 1 89 ? 10.441 7.697 13.499 1.00 51.34 89 PRO A O 1
ATOM 703 N N . GLU A 1 90 ? 9.542 5.660 13.191 1.00 52.53 90 GLU A N 1
ATOM 704 C CA . GLU A 1 90 ? 10.725 5.119 12.539 1.00 52.53 90 GLU A CA 1
ATOM 705 C C . GLU A 1 90 ? 10.884 5.856 11.204 1.00 52.53 90 GLU A C 1
ATOM 707 O O . GLU A 1 90 ? 9.886 6.184 10.556 1.00 52.53 90 GLU A O 1
ATOM 712 N N . ASP A 1 91 ? 12.121 6.167 10.810 1.00 53.72 91 ASP A N 1
ATOM 713 C CA . ASP A 1 91 ? 12.403 6.843 9.543 1.00 53.72 91 ASP A CA 1
ATOM 714 C C . ASP A 1 91 ? 11.932 5.965 8.371 1.00 53.72 91 ASP A C 1
ATOM 716 O O . ASP A 1 91 ? 12.678 5.124 7.858 1.00 53.72 91 ASP A O 1
ATOM 720 N N . VAL A 1 92 ? 10.686 6.154 7.927 1.00 56.50 92 VAL A N 1
ATOM 721 C CA . VAL A 1 92 ? 10.150 5.417 6.783 1.00 56.50 92 VAL A CA 1
ATOM 722 C C . VAL A 1 92 ? 10.828 5.930 5.520 1.00 56.50 92 VAL A C 1
ATOM 724 O O . VAL A 1 92 ? 10.712 7.101 5.158 1.00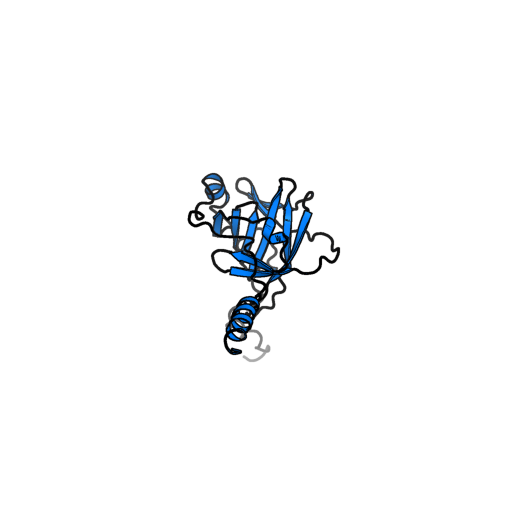 56.50 92 VAL A O 1
ATOM 727 N N . ARG A 1 93 ? 11.538 5.031 4.836 1.00 63.72 93 ARG A N 1
ATOM 728 C CA . ARG A 1 93 ? 12.146 5.314 3.535 1.00 63.72 93 ARG A CA 1
ATOM 729 C C . ARG A 1 93 ? 11.061 5.437 2.473 1.00 63.72 93 ARG A C 1
ATOM 731 O O . ARG A 1 93 ? 10.301 4.498 2.231 1.00 63.72 93 ARG A O 1
ATOM 738 N N . LEU A 1 94 ? 11.015 6.592 1.822 1.00 66.75 94 LEU A N 1
ATOM 739 C CA . LEU A 1 94 ? 10.094 6.859 0.721 1.00 66.75 94 LEU A CA 1
ATOM 740 C C . LEU A 1 94 ? 10.836 6.791 -0.589 1.00 66.75 94 LEU A C 1
ATOM 742 O O . LEU A 1 94 ? 11.696 7.628 -0.832 1.00 66.75 94 LEU A O 1
ATOM 746 N N . TYR A 1 95 ? 10.497 5.819 -1.423 1.00 69.06 95 TYR A N 1
ATOM 747 C CA . TYR A 1 95 ? 11.091 5.674 -2.738 1.00 69.06 95 TYR A CA 1
ATOM 748 C C . TYR A 1 95 ? 10.266 6.486 -3.727 1.00 69.06 95 TYR A C 1
ATOM 750 O O . TYR A 1 95 ? 9.230 6.042 -4.219 1.00 69.06 95 TYR A O 1
ATOM 758 N N . VAL A 1 96 ? 10.721 7.709 -3.981 1.00 66.81 96 VAL A N 1
ATOM 759 C CA . VAL A 1 96 ? 10.042 8.657 -4.863 1.00 66.81 96 VAL A CA 1
ATOM 760 C C . VAL A 1 96 ? 10.841 8.802 -6.151 1.00 66.81 96 VAL A C 1
ATOM 762 O O . VAL A 1 96 ? 12.068 8.910 -6.143 1.00 66.81 96 VAL A O 1
ATOM 765 N N . ALA A 1 97 ? 10.146 8.804 -7.285 1.00 58.19 97 ALA A N 1
ATOM 766 C CA . ALA A 1 97 ? 10.742 9.175 -8.561 1.00 58.19 97 ALA A CA 1
ATOM 767 C C . ALA A 1 97 ? 10.712 10.703 -8.710 1.00 58.19 97 ALA A C 1
ATOM 769 O O . ALA A 1 97 ? 9.645 11.300 -8.877 1.00 58.19 97 ALA A O 1
ATOM 770 N N . GLU A 1 98 ? 11.887 11.327 -8.669 1.00 62.78 98 GLU A N 1
ATOM 771 C CA . GLU A 1 98 ? 12.082 12.761 -8.870 1.00 62.78 98 GLU A CA 1
ATOM 772 C C . GLU A 1 98 ? 12.949 12.984 -10.118 1.00 62.78 98 GLU A C 1
ATOM 774 O O . GLU A 1 98 ? 14.149 12.695 -10.143 1.00 62.78 98 GLU A O 1
ATOM 779 N N . GLY A 1 99 ? 12.326 13.458 -11.201 1.00 59.69 99 GLY A N 1
ATOM 780 C CA . GLY A 1 99 ? 12.984 13.574 -12.505 1.00 59.69 99 GLY A CA 1
ATOM 781 C C . GLY A 1 99 ? 13.334 12.203 -13.102 1.00 59.69 99 GLY A C 1
ATOM 782 O O . GLY A 1 99 ? 12.454 11.360 -13.262 1.00 59.69 99 GLY A O 1
ATOM 783 N N . SER A 1 100 ? 14.607 11.995 -13.459 1.00 49.78 100 SER A N 1
ATOM 784 C CA . SER A 1 100 ? 15.170 10.695 -13.877 1.00 49.78 100 SER A CA 1
ATOM 785 C C . SER A 1 100 ? 15.834 9.929 -12.726 1.00 49.78 100 SER A C 1
ATOM 787 O O . SER A 1 100 ? 16.444 8.880 -12.942 1.00 49.78 100 SER A O 1
ATOM 789 N N . THR A 1 101 ? 15.758 10.469 -11.512 1.00 51.44 101 THR A N 1
ATOM 790 C CA . THR A 1 101 ? 16.421 9.955 -10.315 1.00 51.44 101 THR A CA 1
ATOM 791 C C . THR A 1 101 ? 15.415 9.362 -9.341 1.00 51.44 101 THR A C 1
ATOM 793 O O . THR A 1 101 ? 14.272 9.798 -9.230 1.00 51.44 101 THR A O 1
ATOM 796 N N . HIS A 1 102 ? 15.867 8.344 -8.619 1.00 63.50 102 HIS A N 1
ATOM 797 C CA . HIS A 1 102 ? 15.118 7.708 -7.547 1.00 63.50 102 HIS A CA 1
ATOM 798 C C . HIS A 1 102 ? 15.681 8.224 -6.225 1.00 63.50 102 HIS A C 1
ATOM 800 O O . HIS A 1 102 ? 16.884 8.099 -5.989 1.00 63.50 102 HIS A O 1
ATOM 806 N N . VAL A 1 103 ? 14.841 8.841 -5.396 1.00 58.91 103 VAL A N 1
ATOM 807 C CA . VAL A 1 103 ? 15.257 9.497 -4.152 1.00 58.91 103 VAL A CA 1
ATOM 808 C C . VAL A 1 103 ? 14.585 8.808 -2.975 1.00 58.91 103 VAL A C 1
ATOM 810 O O . VAL A 1 103 ? 13.383 8.557 -3.009 1.00 58.91 103 VAL A O 1
ATOM 813 N N . VAL A 1 104 ? 15.372 8.528 -1.931 1.00 58.22 104 VAL A N 1
ATOM 814 C CA . VAL A 1 104 ? 14.852 8.134 -0.620 1.00 58.22 104 VAL A CA 1
ATOM 815 C C . VAL A 1 104 ? 14.567 9.400 0.179 1.00 58.22 104 VAL A C 1
ATOM 817 O O . VAL A 1 104 ? 15.499 10.091 0.587 1.00 58.22 104 VAL A O 1
ATOM 820 N N . GLN A 1 105 ? 13.294 9.720 0.395 1.00 60.81 105 GLN A N 1
ATOM 821 C CA . GLN A 1 105 ? 12.892 10.862 1.218 1.00 60.81 105 GLN A CA 1
ATOM 822 C C . GLN A 1 105 ? 12.519 10.422 2.639 1.00 60.81 105 GLN A C 1
ATOM 824 O O . GLN A 1 105 ? 12.040 9.308 2.852 1.00 60.81 105 GLN A O 1
ATOM 829 N N . ARG A 1 106 ? 12.735 11.324 3.604 1.00 55.66 106 ARG A N 1
ATOM 830 C CA . ARG A 1 106 ? 12.224 11.243 4.981 1.00 55.66 106 ARG A CA 1
ATOM 831 C C . ARG A 1 106 ? 11.231 12.384 5.173 1.00 55.66 106 ARG A C 1
ATOM 833 O O . ARG A 1 106 ? 11.578 13.536 4.918 1.00 55.66 106 ARG A O 1
ATOM 840 N N . SER A 1 107 ? 10.003 12.081 5.584 1.00 55.44 107 SER A N 1
ATOM 841 C CA . SER A 1 107 ? 8.962 13.102 5.741 1.00 55.44 107 SER A CA 1
ATOM 842 C C . SER A 1 107 ? 8.953 13.669 7.163 1.00 55.44 107 SER A C 1
ATOM 844 O O . SER A 1 107 ? 8.526 13.000 8.104 1.00 55.44 107 SER A O 1
ATOM 846 N N . SER A 1 108 ? 9.413 14.916 7.317 1.00 52.53 108 SER A N 1
ATOM 847 C CA . SER A 1 108 ? 9.516 15.619 8.607 1.00 52.53 108 SER A CA 1
ATOM 848 C C . SER A 1 108 ? 8.186 16.169 9.143 1.00 52.53 108 SER A C 1
ATOM 850 O O . SER A 1 108 ? 8.118 16.571 10.301 1.00 52.53 108 SER A O 1
ATOM 852 N N . THR A 1 109 ? 7.124 16.180 8.331 1.00 60.47 109 THR A N 1
ATOM 853 C CA . THR A 1 109 ? 5.773 16.661 8.692 1.00 60.47 109 THR A CA 1
ATOM 854 C C . THR A 1 109 ? 4.738 15.538 8.707 1.00 60.47 109 THR A C 1
ATOM 856 O O . THR A 1 109 ? 3.553 15.757 8.462 1.00 60.47 109 THR A O 1
ATOM 859 N N . SER A 1 110 ? 5.190 14.314 8.964 1.00 69.56 110 SER A N 1
ATOM 860 C CA . SER A 1 110 ? 4.357 13.125 8.901 1.00 69.56 110 SER A CA 1
ATOM 861 C C . SER A 1 110 ? 3.810 12.742 10.279 1.00 69.56 110 SER A C 1
ATOM 863 O O . SER A 1 110 ? 4.503 12.828 11.295 1.00 69.56 110 SER A O 1
ATOM 865 N N . ARG A 1 111 ? 2.533 12.352 10.333 1.00 78.50 111 ARG A N 1
ATOM 866 C CA . ARG A 1 111 ? 1.858 11.921 11.562 1.00 78.50 111 ARG A CA 1
ATOM 867 C C . ARG A 1 111 ? 1.408 10.475 11.422 1.00 78.50 111 ARG A C 1
ATOM 869 O O . ARG A 1 111 ? 0.532 10.175 10.616 1.00 78.50 111 ARG A O 1
ATOM 876 N N . ARG A 1 112 ? 1.949 9.583 12.253 1.00 83.50 112 ARG A N 1
ATOM 877 C CA . ARG A 1 112 ? 1.450 8.204 12.364 1.00 83.50 112 ARG A CA 1
ATOM 878 C C . ARG A 1 112 ? 0.006 8.234 12.888 1.00 83.50 112 ARG A C 1
ATOM 880 O O . ARG A 1 112 ? -0.250 8.794 13.955 1.00 83.50 112 ARG A O 1
ATOM 887 N N . LEU A 1 113 ? -0.933 7.664 12.134 1.00 86.88 113 LEU A N 1
ATOM 888 C CA . LEU A 1 113 ? -2.359 7.601 12.487 1.00 86.88 113 LEU A CA 1
ATOM 889 C C . LEU A 1 113 ? -2.789 6.217 12.965 1.00 86.88 113 LEU A C 1
ATOM 891 O O . LEU A 1 113 ? -3.711 6.095 13.772 1.00 86.88 113 LEU A O 1
ATOM 895 N N . TRP A 1 114 ? -2.148 5.175 12.446 1.00 89.94 114 TRP A N 1
ATOM 896 C CA . TRP A 1 114 ? -2.555 3.798 12.677 1.00 89.94 114 TRP A CA 1
ATOM 897 C C . TRP A 1 114 ? -1.333 2.885 12.631 1.00 89.94 114 TRP A C 1
ATOM 899 O O . TRP A 1 114 ? -0.417 3.127 11.845 1.00 89.94 114 TRP A O 1
ATOM 909 N N . THR A 1 115 ? -1.321 1.853 13.472 1.00 89.19 115 THR A N 1
ATOM 910 C CA . THR A 1 115 ? -0.286 0.817 13.468 1.00 89.19 115 THR A CA 1
ATOM 911 C C . THR A 1 115 ? -0.921 -0.551 13.675 1.00 89.19 115 THR A C 1
ATOM 913 O O . THR A 1 115 ? -1.926 -0.673 14.386 1.00 89.19 115 THR A O 1
ATOM 916 N N . GLY A 1 116 ? -0.345 -1.584 13.073 1.00 88.50 116 GLY A N 1
ATOM 917 C CA . GLY A 1 116 ? -0.859 -2.938 13.203 1.00 88.50 116 GLY A CA 1
ATOM 918 C C . GLY A 1 116 ? 0.080 -4.002 12.678 1.00 88.50 116 GLY A C 1
ATOM 919 O O . GLY A 1 116 ? 1.126 -3.710 12.111 1.00 88.50 116 GLY A O 1
ATOM 920 N N . THR A 1 117 ? -0.295 -5.256 12.880 1.00 86.50 117 THR A N 1
ATOM 921 C CA . THR A 1 117 ? 0.452 -6.425 12.419 1.00 86.50 117 THR A CA 1
ATOM 922 C C . THR A 1 117 ? -0.360 -7.191 11.387 1.00 86.50 117 THR A C 1
ATOM 924 O O . THR A 1 117 ? -1.573 -7.356 11.521 1.00 86.50 117 THR A O 1
ATOM 927 N N . ILE A 1 118 ? 0.301 -7.638 10.320 1.00 84.38 118 ILE A N 1
ATOM 928 C CA . ILE A 1 118 ? -0.343 -8.470 9.302 1.00 84.38 118 ILE A CA 1
ATOM 929 C C . ILE A 1 118 ? -0.656 -9.840 9.915 1.00 84.38 118 ILE A C 1
ATOM 931 O O . ILE A 1 118 ? 0.228 -10.490 10.475 1.00 84.38 118 ILE A O 1
ATOM 935 N N . ILE A 1 119 ? -1.898 -10.302 9.774 1.00 81.19 119 ILE A N 1
ATOM 936 C CA . ILE A 1 119 ? -2.331 -11.621 10.242 1.00 81.19 119 ILE A CA 1
ATOM 937 C C . ILE A 1 119 ? -2.380 -12.634 9.091 1.00 81.19 119 ILE A C 1
ATOM 939 O O . ILE A 1 119 ? -2.727 -12.308 7.960 1.00 81.19 119 ILE A O 1
ATOM 943 N N . GLY A 1 120 ? -2.070 -13.901 9.387 1.00 65.44 120 GLY A N 1
ATOM 944 C CA . GLY A 1 120 ? -2.332 -15.024 8.474 1.00 65.44 120 GLY A CA 1
ATOM 945 C C . GLY A 1 120 ? -1.269 -15.322 7.408 1.00 65.44 120 GLY A C 1
ATOM 946 O O . GLY A 1 120 ? -1.415 -16.317 6.701 1.00 65.44 120 GLY A O 1
ATOM 947 N N . VAL A 1 121 ? -0.174 -14.563 7.322 1.00 61.50 121 VAL A N 1
ATOM 948 C CA . VAL A 1 121 ? 0.930 -14.874 6.396 1.00 61.50 121 VAL A CA 1
ATOM 949 C C . VAL A 1 121 ? 1.788 -16.006 6.981 1.00 61.50 121 VAL A C 1
ATOM 951 O O . VAL A 1 121 ? 2.533 -15.806 7.939 1.00 61.50 121 VAL A O 1
ATOM 954 N N . ARG A 1 122 ? 1.678 -17.224 6.430 1.00 49.78 122 ARG A N 1
ATOM 955 C CA . ARG A 1 122 ? 2.551 -18.369 6.762 1.00 49.78 122 ARG A CA 1
ATOM 956 C C . ARG A 1 122 ? 3.432 -18.727 5.566 1.00 49.78 122 ARG A C 1
ATOM 958 O O . ARG A 1 122 ? 2.959 -19.322 4.605 1.00 49.78 122 ARG A O 1
ATOM 965 N N . GLY A 1 123 ? 4.722 -18.421 5.667 1.00 44.12 123 GLY A N 1
ATOM 966 C CA . GLY A 1 123 ? 5.780 -18.881 4.764 1.00 44.12 123 GLY A CA 1
ATOM 967 C C . GLY A 1 123 ? 7.130 -18.932 5.499 1.00 44.12 123 GLY A C 1
ATOM 968 O O . GLY A 1 123 ? 7.271 -18.278 6.537 1.00 44.12 123 GLY A O 1
ATOM 969 N N . PRO A 1 124 ? 8.112 -19.725 5.030 1.00 35.09 124 PRO A N 1
ATOM 970 C CA . PRO A 1 124 ? 9.453 -19.739 5.616 1.00 35.09 124 PRO A CA 1
ATOM 971 C C . PRO A 1 124 ? 10.096 -18.350 5.455 1.00 35.09 124 PRO A C 1
ATOM 973 O O . PRO A 1 124 ? 10.128 -17.822 4.348 1.00 35.09 124 PRO A O 1
ATOM 976 N N . GLY A 1 125 ? 10.568 -17.748 6.557 1.00 46.81 125 GLY A N 1
ATOM 977 C CA . GLY A 1 125 ? 11.185 -16.409 6.542 1.00 46.81 125 GLY A CA 1
ATOM 978 C C . GLY A 1 125 ? 10.648 -15.377 7.544 1.00 46.81 125 GLY A C 1
ATOM 979 O O . GLY A 1 125 ? 10.984 -14.212 7.399 1.00 46.81 125 GLY A O 1
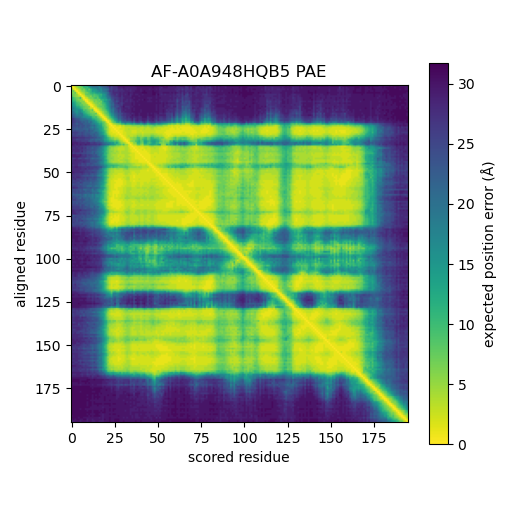ATOM 980 N N . GLY A 1 126 ? 9.839 -15.785 8.536 1.00 43.75 126 GLY A N 1
ATOM 981 C CA . GLY A 1 126 ? 9.578 -15.054 9.792 1.00 43.75 126 GLY A CA 1
ATOM 982 C C . GLY A 1 126 ? 9.311 -13.549 9.664 1.00 43.75 126 GLY A C 1
ATOM 983 O O . GLY A 1 126 ? 10.226 -12.747 9.798 1.00 43.75 126 GLY A O 1
ATOM 984 N N . ILE A 1 127 ? 8.052 -13.156 9.477 1.00 48.50 127 ILE A N 1
ATOM 985 C CA . ILE A 1 127 ? 7.665 -11.747 9.347 1.00 48.50 127 ILE A CA 1
ATOM 986 C C . ILE A 1 127 ? 6.928 -11.291 10.615 1.00 48.50 127 ILE A C 1
ATOM 988 O O . ILE A 1 127 ? 5.870 -11.835 10.927 1.00 48.50 127 ILE A O 1
ATOM 992 N N . PRO A 1 128 ? 7.412 -10.242 11.295 1.00 52.25 128 PRO A N 1
ATOM 993 C CA . PRO A 1 128 ? 6.536 -9.250 11.889 1.00 52.25 128 PRO A CA 1
ATOM 994 C C . PRO A 1 128 ? 6.726 -7.938 11.123 1.00 52.25 128 PRO A C 1
ATOM 996 O O . PRO A 1 128 ? 7.593 -7.131 11.441 1.00 52.25 128 PRO A O 1
ATOM 999 N N . SER A 1 129 ? 5.934 -7.722 10.077 1.00 66.31 129 SER A N 1
ATOM 1000 C CA . SER A 1 129 ? 5.879 -6.437 9.386 1.00 66.31 129 SER A CA 1
ATOM 1001 C C . SER A 1 129 ? 4.818 -5.614 10.096 1.00 66.31 129 SER A C 1
ATOM 1003 O O . SER A 1 129 ? 3.630 -5.680 9.763 1.00 66.31 129 SER A O 1
ATOM 1005 N N . THR A 1 130 ? 5.235 -4.909 11.142 1.00 74.31 130 THR A N 1
ATOM 1006 C CA . THR A 1 130 ? 4.431 -3.814 11.672 1.00 74.31 130 THR A CA 1
ATOM 1007 C C . THR A 1 130 ? 4.159 -2.858 10.517 1.00 74.31 130 THR A C 1
ATOM 1009 O O . THR A 1 130 ? 5.081 -2.418 9.832 1.00 74.31 130 THR A O 1
ATOM 1012 N N . VAL A 1 131 ? 2.887 -2.602 10.259 1.00 83.88 131 VAL A N 1
ATOM 1013 C CA . VAL A 1 131 ? 2.440 -1.655 9.250 1.00 83.88 131 VAL A CA 1
ATOM 1014 C C . VAL A 1 131 ? 2.097 -0.372 9.964 1.00 83.88 131 VAL A C 1
ATOM 1016 O O . VAL A 1 131 ? 1.268 -0.371 10.871 1.00 83.88 131 VAL A O 1
ATOM 1019 N N . ASP A 1 132 ? 2.687 0.715 9.491 1.00 86.62 132 ASP A N 1
ATOM 1020 C CA . ASP A 1 132 ? 2.305 2.057 9.882 1.00 86.62 132 ASP A CA 1
ATOM 1021 C C . ASP A 1 132 ? 1.557 2.738 8.743 1.00 86.62 132 ASP A C 1
ATOM 1023 O O . ASP A 1 132 ? 1.9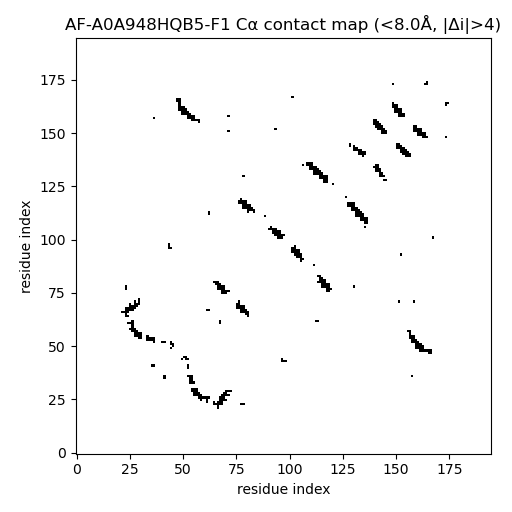49 2.662 7.573 1.00 86.62 132 ASP A O 1
ATOM 1027 N N . ILE A 1 133 ? 0.477 3.424 9.100 1.00 88.75 133 ILE A N 1
ATOM 1028 C CA . ILE A 1 133 ? -0.248 4.310 8.198 1.00 88.75 133 ILE A CA 1
ATOM 1029 C C . ILE A 1 133 ? -0.055 5.719 8.718 1.00 88.75 133 ILE A C 1
ATOM 1031 O O . ILE A 1 133 ? -0.428 6.059 9.848 1.00 88.75 133 ILE A O 1
ATOM 1035 N N . THR A 1 134 ? 0.543 6.531 7.866 1.00 86.94 134 THR A N 1
ATOM 1036 C CA . THR A 1 134 ? 0.987 7.873 8.189 1.00 86.94 134 THR A CA 1
ATOM 1037 C C . THR A 1 134 ? 0.261 8.857 7.293 1.00 86.94 134 THR A C 1
ATOM 1039 O O . THR A 1 134 ? 0.119 8.630 6.095 1.00 86.94 134 THR A O 1
ATOM 1042 N N . GLU A 1 135 ? -0.196 9.958 7.872 1.00 85.25 135 GLU A N 1
ATOM 1043 C CA . GLU A 1 135 ? -0.684 11.110 7.124 1.00 85.25 135 GLU A CA 1
ATOM 1044 C C . GLU A 1 135 ? 0.482 12.065 6.875 1.00 85.25 135 GLU A C 1
ATOM 1046 O O . GLU A 1 135 ? 1.198 12.458 7.800 1.00 85.25 135 GLU A O 1
ATOM 1051 N N . LEU A 1 136 ? 0.706 12.390 5.608 1.00 82.56 136 LEU A N 1
ATOM 1052 C CA . LEU A 1 136 ? 1.679 13.380 5.171 1.00 82.56 136 LEU A CA 1
ATOM 1053 C C . LEU A 1 136 ? 1.118 14.794 5.386 1.00 82.56 136 LEU A C 1
ATOM 1055 O O . LEU A 1 136 ? -0.090 14.990 5.497 1.00 82.56 136 LEU A O 1
ATOM 1059 N N . GLY A 1 137 ? 1.985 15.811 5.397 1.00 73.19 137 GLY A N 1
ATOM 1060 C CA . GLY A 1 137 ? 1.570 17.203 5.627 1.00 73.19 137 GLY A CA 1
ATOM 1061 C C . GLY A 1 137 ? 0.580 17.774 4.596 1.00 73.19 137 GLY A C 1
ATOM 1062 O O . GLY A 1 137 ? -0.034 18.805 4.855 1.00 73.19 137 GLY A O 1
ATOM 1063 N N . ASN A 1 138 ? 0.405 17.116 3.447 1.00 79.19 138 ASN A N 1
ATOM 1064 C CA . ASN A 1 138 ? -0.592 17.455 2.427 1.00 79.19 138 ASN A CA 1
ATOM 1065 C C . ASN A 1 138 ? -1.945 16.728 2.615 1.00 79.19 138 ASN A C 1
ATOM 1067 O O . ASN A 1 138 ? -2.851 16.940 1.815 1.00 79.19 138 ASN A O 1
ATOM 1071 N N . GLY A 1 139 ? -2.090 15.896 3.653 1.00 81.75 139 GLY A N 1
ATOM 1072 C CA . GLY A 1 139 ? -3.292 15.106 3.941 1.00 81.75 139 GLY A CA 1
ATOM 1073 C C . GLY A 1 139 ? -3.332 13.726 3.275 1.00 81.75 139 GLY A C 1
ATOM 1074 O O . GLY A 1 139 ? -4.244 12.946 3.560 1.00 81.75 139 GLY A O 1
ATOM 1075 N N . ASP A 1 140 ? -2.353 13.398 2.430 1.00 86.50 140 ASP A N 1
ATOM 1076 C CA . ASP A 1 140 ? -2.274 12.089 1.784 1.00 86.50 140 ASP A CA 1
ATOM 1077 C C . ASP A 1 140 ? -1.808 11.012 2.757 1.00 86.50 140 ASP A C 1
ATOM 1079 O O . ASP A 1 140 ? -1.015 11.258 3.671 1.00 86.50 140 ASP A O 1
ATOM 1083 N N . PHE A 1 141 ? -2.268 9.784 2.525 1.00 88.50 141 PHE A N 1
ATOM 1084 C CA . PHE A 1 141 ? -1.780 8.635 3.267 1.00 88.50 141 PHE A CA 1
ATOM 1085 C C . PHE A 1 141 ? -0.561 8.006 2.632 1.00 88.50 141 PHE A C 1
ATOM 1087 O O . PHE A 1 141 ? -0.389 7.963 1.416 1.00 88.50 141 PHE A O 1
ATOM 1094 N N . MET A 1 142 ? 0.271 7.480 3.512 1.00 87.62 142 MET A N 1
ATOM 1095 C CA . MET A 1 142 ? 1.494 6.798 3.183 1.00 87.62 142 MET A CA 1
ATOM 1096 C C . MET A 1 142 ? 1.596 5.548 4.040 1.00 87.62 142 MET A C 1
ATOM 1098 O O . MET A 1 142 ? 1.394 5.587 5.256 1.00 87.62 142 MET A O 1
ATOM 1102 N N . SER A 1 143 ? 1.905 4.434 3.394 1.00 88.25 143 SER A N 1
ATOM 1103 C CA . SER A 1 143 ? 2.159 3.164 4.062 1.00 88.25 143 SER A CA 1
ATOM 1104 C C . SER A 1 143 ? 3.055 2.296 3.189 1.00 88.25 143 SER A C 1
ATOM 1106 O O . SER A 1 143 ? 3.103 2.472 1.970 1.00 88.25 143 SER A O 1
ATOM 1108 N N . SER A 1 144 ? 3.767 1.372 3.819 1.00 87.06 144 SER A N 1
ATOM 1109 C CA . SER A 1 144 ? 4.701 0.468 3.162 1.00 87.06 144 SER A CA 1
ATOM 1110 C C . SER A 1 144 ? 4.407 -0.964 3.595 1.00 87.06 144 SER A C 1
ATOM 1112 O O . SER A 1 144 ? 4.257 -1.234 4.785 1.00 87.06 144 SER A O 1
ATOM 1114 N N . PHE A 1 145 ? 4.372 -1.885 2.637 1.00 85.00 145 PHE A N 1
ATOM 1115 C CA . PHE A 1 145 ? 4.135 -3.309 2.865 1.00 85.00 145 PHE A CA 1
ATOM 1116 C C . PHE A 1 145 ? 5.247 -4.092 2.176 1.00 85.00 145 PHE A C 1
ATOM 1118 O O . PHE A 1 145 ? 5.455 -3.929 0.977 1.00 85.00 145 PHE A O 1
ATOM 1125 N N . SER A 1 146 ? 5.987 -4.929 2.898 1.00 78.81 146 SER A N 1
ATOM 1126 C CA . SER A 1 146 ? 7.102 -5.688 2.324 1.00 78.81 146 SER A CA 1
ATOM 1127 C C . SER A 1 146 ? 6.825 -7.187 2.308 1.00 78.81 146 SER A C 1
ATOM 1129 O O . SER A 1 146 ? 6.228 -7.750 3.226 1.00 78.81 146 SER A O 1
ATOM 1131 N N . ARG A 1 147 ? 7.280 -7.848 1.241 1.00 76.00 147 ARG A N 1
ATOM 1132 C CA . ARG A 1 147 ? 7.234 -9.302 1.083 1.00 76.00 147 ARG A CA 1
ATOM 1133 C C . ARG A 1 147 ? 8.491 -9.791 0.377 1.00 76.00 147 ARG A C 1
ATOM 1135 O O . ARG A 1 147 ? 8.614 -9.679 -0.845 1.00 76.00 147 ARG A O 1
ATOM 1142 N N . GLY A 1 148 ? 9.423 -10.360 1.139 1.00 76.31 148 GLY A N 1
ATOM 1143 C CA . GLY A 1 148 ? 10.739 -10.728 0.616 1.00 76.31 148 GLY A CA 1
ATOM 1144 C C . GLY A 1 148 ? 11.429 -9.502 0.011 1.00 76.31 148 GLY A C 1
ATOM 1145 O O . GLY A 1 148 ? 11.670 -8.524 0.709 1.00 76.31 148 GLY A O 1
ATOM 1146 N N . HIS A 1 149 ? 11.684 -9.533 -1.298 1.00 77.56 149 HIS A N 1
ATOM 1147 C CA . HIS A 1 149 ? 12.296 -8.420 -2.034 1.00 77.56 149 HIS A CA 1
ATOM 1148 C C . HIS A 1 149 ? 11.297 -7.445 -2.665 1.00 77.56 149 HIS A C 1
ATOM 1150 O O . HIS A 1 149 ? 11.709 -6.530 -3.371 1.00 77.56 149 HIS A O 1
ATOM 1156 N N . VAL A 1 150 ? 9.995 -7.650 -2.478 1.00 84.50 150 VAL A N 1
ATOM 1157 C CA . VAL A 1 150 ? 8.973 -6.763 -3.035 1.00 84.50 150 VAL A CA 1
ATOM 1158 C C . VAL A 1 150 ? 8.529 -5.783 -1.962 1.00 84.50 150 VAL A C 1
ATOM 1160 O O . VAL A 1 150 ? 8.167 -6.192 -0.860 1.00 84.50 150 VAL A O 1
ATOM 1163 N N . LEU A 1 151 ? 8.534 -4.499 -2.299 1.00 86.00 151 LEU A N 1
ATOM 1164 C CA . LEU A 1 151 ? 7.975 -3.430 -1.487 1.00 86.00 151 LEU A CA 1
ATOM 1165 C C . LEU A 1 151 ? 6.770 -2.836 -2.209 1.00 86.00 151 LEU A C 1
ATOM 1167 O O . LEU A 1 151 ? 6.874 -2.395 -3.350 1.00 86.00 151 LEU A O 1
ATOM 1171 N N . TYR A 1 152 ? 5.641 -2.787 -1.524 1.00 89.75 152 TYR A N 1
ATOM 1172 C CA . TYR A 1 152 ? 4.486 -2.012 -1.930 1.00 89.75 152 TYR A CA 1
ATOM 1173 C C . TYR A 1 152 ? 4.490 -0.705 -1.158 1.00 89.75 152 TYR A C 1
ATOM 1175 O O . TYR A 1 152 ? 4.652 -0.719 0.063 1.00 89.75 152 TYR A O 1
ATOM 1183 N N . GLN A 1 153 ? 4.311 0.412 -1.851 1.00 90.50 153 GLN A N 1
ATOM 1184 C CA . GLN A 1 153 ? 4.281 1.726 -1.224 1.00 90.50 153 GLN A CA 1
ATOM 1185 C C . GLN A 1 153 ? 3.046 2.499 -1.673 1.00 90.50 153 GLN A C 1
ATOM 1187 O O . GLN A 1 153 ? 2.831 2.699 -2.868 1.00 90.50 153 GLN A O 1
ATOM 1192 N N . LEU A 1 154 ? 2.232 2.904 -0.702 1.00 91.25 154 LEU A N 1
ATOM 1193 C CA . LEU A 1 154 ? 1.080 3.772 -0.904 1.00 91.25 154 LEU A CA 1
ATOM 1194 C C . LEU A 1 154 ? 1.519 5.236 -0.802 1.00 91.25 154 LEU A C 1
ATOM 1196 O O . LEU A 1 154 ? 2.192 5.607 0.161 1.00 91.25 154 LEU A O 1
ATOM 1200 N N . PHE A 1 155 ? 1.076 6.056 -1.753 1.00 88.25 155 PHE A N 1
ATOM 1201 C CA . PHE A 1 155 ? 1.167 7.514 -1.735 1.00 88.25 155 PHE A CA 1
ATOM 1202 C C . PHE A 1 155 ? -0.160 8.120 -2.193 1.00 88.25 155 PHE A C 1
ATOM 1204 O O . PHE A 1 155 ? -0.474 8.094 -3.382 1.00 88.25 155 PHE A O 1
ATOM 1211 N N . GLY A 1 156 ? -0.940 8.664 -1.260 1.00 89.12 156 GLY A N 1
ATOM 1212 C CA . GLY A 1 156 ? -2.278 9.174 -1.554 1.00 89.12 156 GLY A CA 1
ATOM 1213 C C . GLY A 1 156 ? -3.172 8.052 -2.075 1.00 89.12 156 GLY A C 1
ATOM 1214 O O . GLY A 1 156 ? -3.488 7.122 -1.338 1.00 89.12 156 GLY A O 1
ATOM 1215 N N . ASP A 1 157 ? -3.546 8.133 -3.349 1.00 91.25 157 ASP A N 1
ATOM 1216 C CA . ASP A 1 157 ? -4.343 7.143 -4.081 1.00 91.25 157 ASP A CA 1
ATOM 1217 C C . ASP A 1 157 ? -3.509 6.279 -5.048 1.00 91.25 157 ASP A C 1
ATOM 1219 O O . ASP A 1 157 ? -4.060 5.538 -5.864 1.00 91.25 157 ASP A O 1
ATOM 1223 N N . LEU A 1 158 ? -2.178 6.363 -4.980 1.00 91.62 158 LEU A N 1
ATOM 1224 C CA . LEU A 1 158 ? -1.265 5.630 -5.847 1.00 91.62 158 LEU A CA 1
ATOM 1225 C C . LEU A 1 158 ? -0.561 4.515 -5.074 1.00 91.62 158 LEU A C 1
ATOM 1227 O O . LEU A 1 158 ? 0.154 4.770 -4.107 1.00 91.62 158 LEU A O 1
ATOM 1231 N N . LEU A 1 159 ? -0.709 3.280 -5.544 1.00 92.56 159 LEU A N 1
ATOM 1232 C CA . LEU A 1 159 ? 0.029 2.125 -5.054 1.00 92.56 159 LEU A CA 1
ATOM 1233 C C . LEU A 1 159 ? 1.156 1.784 -6.030 1.00 92.56 159 LEU A C 1
ATOM 1235 O O . LEU A 1 159 ? 0.936 1.592 -7.228 1.00 92.56 159 LEU A O 1
ATOM 1239 N N . LEU A 1 160 ? 2.371 1.702 -5.506 1.00 91.31 160 LEU A N 1
ATOM 1240 C CA . LEU A 1 160 ? 3.568 1.316 -6.240 1.00 91.31 160 LEU A CA 1
ATOM 1241 C C . LEU A 1 160 ? 3.993 -0.081 -5.815 1.00 91.31 160 LEU A C 1
ATOM 1243 O O . LEU A 1 160 ? 3.957 -0.386 -4.626 1.00 91.31 160 LEU A O 1
ATOM 1247 N N . ARG A 1 161 ? 4.474 -0.888 -6.760 1.00 91.06 161 ARG A N 1
ATOM 1248 C CA . ARG A 1 161 ? 5.214 -2.122 -6.476 1.00 91.06 161 ARG A CA 1
ATOM 1249 C C . ARG A 1 161 ? 6.655 -1.947 -6.920 1.00 91.06 161 ARG A C 1
ATOM 1251 O O . ARG A 1 161 ? 6.914 -1.600 -8.070 1.00 91.06 161 ARG A O 1
ATOM 1258 N N . ILE A 1 162 ? 7.579 -2.183 -6.003 1.00 86.75 162 ILE A N 1
ATOM 1259 C CA . ILE A 1 162 ? 9.012 -1.936 -6.140 1.00 86.75 162 ILE A CA 1
ATOM 1260 C C . ILE A 1 162 ? 9.749 -3.252 -5.919 1.00 86.75 162 ILE A C 1
ATOM 1262 O O . ILE A 1 162 ? 9.481 -3.973 -4.957 1.00 86.75 162 ILE A O 1
ATOM 1266 N N . ASP A 1 163 ? 10.708 -3.548 -6.788 1.00 85.44 163 ASP A N 1
ATOM 1267 C CA . ASP A 1 163 ? 11.655 -4.640 -6.587 1.00 85.44 163 ASP A CA 1
ATOM 1268 C C . ASP A 1 163 ? 12.919 -4.099 -5.923 1.00 85.44 163 ASP A C 1
ATOM 1270 O O . ASP A 1 163 ? 13.737 -3.417 -6.548 1.00 85.44 163 ASP A O 1
ATOM 1274 N N . LEU A 1 164 ? 13.088 -4.436 -4.647 1.00 78.50 164 LEU A N 1
ATOM 1275 C CA . LEU A 1 164 ? 14.190 -3.961 -3.817 1.00 78.50 164 LEU A CA 1
ATOM 1276 C C . LEU A 1 164 ? 15.565 -4.378 -4.357 1.00 78.50 164 LEU A C 1
ATOM 1278 O O . LEU A 1 164 ? 16.554 -3.693 -4.120 1.00 78.50 164 LEU A O 1
ATOM 1282 N N . ARG A 1 165 ? 15.651 -5.442 -5.167 1.00 76.38 165 ARG A N 1
ATOM 1283 C CA . ARG A 1 165 ? 16.918 -5.875 -5.790 1.00 76.38 165 ARG A CA 1
ATOM 1284 C C . ARG A 1 165 ? 17.419 -4.903 -6.860 1.00 76.38 165 ARG A C 1
ATOM 1286 O O . ARG A 1 165 ? 18.583 -4.969 -7.245 1.00 76.38 165 ARG A O 1
ATOM 1293 N N . ARG A 1 166 ? 16.538 -4.038 -7.370 1.00 76.88 166 ARG A N 1
ATOM 1294 C CA . ARG A 1 166 ? 16.843 -3.007 -8.371 1.00 76.88 166 ARG A CA 1
ATOM 1295 C C . ARG A 1 166 ? 17.050 -1.624 -7.754 1.00 76.88 166 ARG A C 1
ATOM 1297 O O . ARG A 1 166 ? 17.316 -0.681 -8.498 1.00 76.88 166 ARG A O 1
ATOM 1304 N N . VAL A 1 167 ? 16.934 -1.489 -6.432 1.00 70.69 167 VAL A N 1
ATOM 1305 C CA . VAL A 1 167 ? 17.110 -0.207 -5.743 1.00 70.69 167 VAL A CA 1
ATOM 1306 C C . VAL A 1 167 ? 18.592 0.194 -5.771 1.00 70.69 167 VAL A C 1
ATOM 1308 O O . VAL A 1 167 ? 19.442 -0.540 -5.262 1.00 70.69 167 VAL A O 1
ATOM 1311 N N . PRO A 1 168 ? 18.942 1.355 -6.352 1.00 60.72 168 PRO A N 1
ATOM 1312 C CA . PRO A 1 168 ? 20.319 1.837 -6.361 1.00 60.72 168 PRO A CA 1
ATOM 1313 C C . PRO A 1 168 ? 20.780 2.245 -4.954 1.00 60.72 168 PRO A C 1
ATOM 1315 O O . PRO A 1 168 ? 20.031 2.880 -4.217 1.00 60.72 168 PRO A O 1
ATOM 1318 N N . ASN A 1 169 ? 22.042 1.969 -4.613 1.00 55.34 169 ASN A N 1
ATOM 1319 C CA . ASN A 1 169 ? 22.715 2.408 -3.376 1.00 55.34 169 ASN A CA 1
ATOM 1320 C C . ASN A 1 169 ? 22.195 1.822 -2.051 1.00 55.34 169 ASN A C 1
ATOM 1322 O O . ASN A 1 169 ? 22.649 2.247 -0.987 1.00 55.34 169 ASN A O 1
ATOM 1326 N N . GLU A 1 170 ? 21.320 0.817 -2.077 1.00 53.34 170 GLU A N 1
ATOM 1327 C CA . GLU A 1 170 ? 21.110 -0.021 -0.897 1.00 53.34 170 GLU A CA 1
ATOM 1328 C C . GLU A 1 170 ? 22.213 -1.075 -0.819 1.00 53.34 170 GLU A C 1
ATOM 1330 O O . GLU A 1 170 ? 22.560 -1.720 -1.808 1.00 53.34 170 GLU A O 1
ATOM 1335 N N . ALA A 1 171 ? 22.842 -1.163 0.355 1.00 40.12 171 ALA A N 1
ATOM 1336 C CA . ALA A 1 171 ? 23.996 -2.011 0.613 1.00 40.12 171 ALA A CA 1
ATOM 1337 C C . ALA A 1 171 ? 23.775 -3.455 0.110 1.00 40.12 171 ALA A C 1
ATOM 1339 O O . ALA A 1 171 ? 22.643 -3.947 0.109 1.00 40.12 171 ALA A O 1
ATOM 1340 N N . PRO A 1 172 ? 24.847 -4.183 -0.263 1.00 44.00 172 PRO A N 1
ATOM 1341 C CA . PRO A 1 172 ? 24.756 -5.540 -0.807 1.00 44.00 172 PRO A CA 1
ATOM 1342 C C . PRO A 1 172 ? 24.080 -6.562 0.123 1.00 44.00 172 PRO A C 1
ATOM 1344 O O . PRO A 1 172 ? 23.852 -7.684 -0.303 1.00 44.00 172 PRO A O 1
ATOM 1347 N N . THR A 1 173 ? 23.713 -6.194 1.351 1.00 46.91 173 THR A N 1
ATOM 1348 C CA . THR A 1 173 ? 22.897 -6.984 2.283 1.00 46.91 173 THR A CA 1
ATOM 1349 C C . THR A 1 173 ? 21.424 -7.129 1.879 1.00 46.91 173 THR A C 1
ATOM 1351 O O . THR A 1 173 ? 20.722 -7.927 2.489 1.00 46.91 173 THR A O 1
ATOM 1354 N N . VAL A 1 174 ? 20.946 -6.414 0.849 1.00 49.09 174 VAL A N 1
ATOM 1355 C CA . VAL A 1 174 ? 19.659 -6.720 0.182 1.00 49.09 174 VAL A CA 1
ATOM 1356 C C . VAL A 1 174 ? 19.807 -7.898 -0.804 1.00 49.09 174 VAL A C 1
ATOM 1358 O O . VAL A 1 174 ? 18.805 -8.453 -1.264 1.00 49.09 174 VAL A O 1
ATOM 1361 N N . ARG A 1 175 ? 21.046 -8.337 -1.109 1.00 43.28 175 ARG A N 1
ATOM 1362 C CA . ARG A 1 175 ? 21.281 -9.632 -1.764 1.00 43.28 175 ARG A CA 1
ATOM 1363 C C . ARG A 1 175 ? 21.003 -10.751 -0.767 1.00 43.28 175 ARG A C 1
ATOM 1365 O O . ARG A 1 175 ? 21.444 -10.705 0.375 1.00 43.28 175 ARG A O 1
ATOM 1372 N N . ASP A 1 176 ? 20.269 -11.733 -1.259 1.00 40.62 176 ASP A N 1
ATOM 1373 C CA . ASP A 1 176 ? 19.905 -12.974 -0.592 1.00 40.62 176 ASP A CA 1
ATOM 1374 C C . ASP A 1 176 ? 21.055 -13.567 0.261 1.00 40.62 176 ASP A C 1
ATOM 1376 O O . ASP A 1 176 ? 22.141 -13.810 -0.273 1.00 40.62 176 ASP A O 1
ATOM 1380 N N . PRO A 1 177 ? 20.859 -13.795 1.576 1.00 45.62 177 PRO A N 1
ATOM 1381 C CA . PRO A 1 177 ? 21.772 -14.582 2.397 1.00 45.62 177 PRO A CA 1
ATOM 1382 C C . PRO A 1 177 ? 21.612 -16.107 2.212 1.00 45.62 177 PRO A C 1
ATOM 1384 O O . PRO A 1 177 ? 22.303 -16.857 2.902 1.00 45.62 177 PRO A O 1
ATOM 1387 N N . TYR A 1 178 ? 20.741 -16.595 1.319 1.00 32.31 178 TYR A N 1
ATOM 1388 C CA . TYR A 1 178 ? 20.656 -18.015 0.955 1.00 32.31 178 TYR A CA 1
ATOM 1389 C C . TYR A 1 178 ? 21.445 -18.355 -0.319 1.00 32.31 178 TYR A C 1
ATOM 1391 O O . TYR A 1 178 ? 21.635 -17.512 -1.194 1.00 32.31 178 TYR A O 1
ATOM 1399 N N . PRO A 1 179 ? 22.043 -19.559 -0.370 1.00 41.53 179 PRO A N 1
ATOM 1400 C CA . PRO A 1 179 ? 23.447 -19.639 -0.703 1.00 41.53 179 PRO A CA 1
ATOM 1401 C C . PRO A 1 179 ? 23.705 -19.739 -2.199 1.00 41.53 179 PRO A C 1
ATOM 1403 O O . PRO A 1 179 ? 22.948 -20.310 -2.980 1.00 41.53 179 PRO A O 1
ATOM 1406 N N . VAL A 1 180 ? 24.877 -19.201 -2.516 1.00 44.38 180 VAL A N 1
ATOM 1407 C CA . VAL A 1 180 ? 25.742 -19.510 -3.649 1.00 44.38 180 VAL A CA 1
ATOM 1408 C C . VAL A 1 180 ? 25.622 -20.981 -4.055 1.00 44.38 180 VAL A C 1
ATOM 1410 O O . VAL A 1 180 ? 25.624 -21.866 -3.201 1.00 44.38 180 VAL A O 1
ATOM 1413 N N . ASP A 1 181 ? 25.540 -21.196 -5.366 1.00 38.03 181 ASP A N 1
ATOM 1414 C CA . ASP A 1 181 ? 25.735 -22.456 -6.088 1.00 38.03 181 ASP A CA 1
ATOM 1415 C C . ASP A 1 181 ? 26.401 -23.580 -5.256 1.00 38.03 181 ASP A C 1
ATOM 1417 O O . ASP A 1 181 ? 27.534 -23.401 -4.793 1.00 38.03 181 ASP A O 1
ATOM 1421 N N . PRO A 1 182 ? 25.791 -24.773 -5.109 1.00 43.84 182 PRO A N 1
ATOM 1422 C CA . PRO A 1 182 ? 26.379 -25.884 -4.351 1.00 43.84 182 PRO A CA 1
ATOM 1423 C C . PRO A 1 182 ? 27.629 -26.511 -5.004 1.00 43.84 182 PRO A C 1
ATOM 1425 O O . PRO A 1 182 ? 28.087 -27.560 -4.562 1.00 43.84 182 PRO A O 1
ATOM 1428 N N . PHE A 1 183 ? 28.214 -25.886 -6.029 1.00 40.09 183 PHE A N 1
ATOM 1429 C CA . PHE A 1 183 ? 29.371 -26.406 -6.763 1.00 40.09 183 PHE A CA 1
ATOM 1430 C C . PHE A 1 183 ? 30.712 -25.736 -6.437 1.00 40.09 183 PHE A C 1
ATOM 1432 O O . PHE A 1 183 ? 31.712 -26.050 -7.078 1.00 40.09 183 PHE A O 1
ATOM 1439 N N . ILE A 1 184 ? 30.789 -24.881 -5.411 1.00 45.50 184 ILE A N 1
ATOM 1440 C CA . ILE A 1 184 ? 32.081 -24.404 -4.881 1.00 45.50 184 ILE A CA 1
ATOM 1441 C C . ILE A 1 184 ? 32.252 -24.847 -3.425 1.00 45.50 184 ILE A C 1
ATOM 1443 O O . ILE A 1 184 ? 32.367 -24.048 -2.504 1.00 45.50 184 ILE A O 1
ATOM 1447 N N . LEU A 1 185 ? 32.275 -26.161 -3.223 1.00 38.59 185 LEU A N 1
ATOM 1448 C CA . LEU A 1 185 ? 32.828 -26.809 -2.034 1.00 38.59 185 LEU A CA 1
ATOM 1449 C C . LEU A 1 185 ? 33.624 -28.038 -2.482 1.00 38.59 185 LEU A C 1
ATOM 1451 O O . LEU A 1 185 ? 33.300 -29.157 -2.113 1.00 38.59 185 LEU A O 1
ATOM 1455 N N . ASP A 1 186 ? 34.655 -27.836 -3.309 1.00 41.72 186 ASP A N 1
ATOM 1456 C CA . ASP A 1 186 ? 35.675 -28.877 -3.501 1.00 41.72 186 ASP A CA 1
ATOM 1457 C C . ASP A 1 186 ? 37.060 -28.330 -3.894 1.00 41.72 186 ASP A C 1
ATOM 1459 O O . ASP A 1 186 ? 37.762 -28.845 -4.760 1.00 41.72 186 ASP A O 1
ATOM 1463 N N . THR A 1 187 ? 37.492 -27.224 -3.281 1.00 45.69 187 THR A N 1
ATOM 1464 C CA . THR A 1 187 ? 38.904 -26.786 -3.407 1.00 45.69 187 THR A CA 1
ATOM 1465 C C . THR A 1 187 ? 39.485 -26.256 -2.097 1.00 45.69 187 THR A C 1
ATOM 1467 O O . THR A 1 187 ? 40.403 -25.444 -2.078 1.00 45.69 187 THR A O 1
ATOM 1470 N N . ALA A 1 188 ? 38.978 -26.749 -0.970 1.00 42.84 188 ALA A N 1
ATOM 1471 C CA . ALA A 1 188 ? 39.567 -26.512 0.346 1.00 42.84 188 ALA A CA 1
ATOM 1472 C C . ALA A 1 188 ? 39.751 -27.847 1.081 1.00 42.84 188 ALA A C 1
ATOM 1474 O O . ALA A 1 188 ? 39.243 -28.045 2.179 1.00 42.84 188 ALA A O 1
ATOM 1475 N N . GLY A 1 189 ? 40.436 -28.793 0.433 1.00 45.81 189 GLY A N 1
ATOM 1476 C CA . GLY A 1 189 ? 40.635 -30.138 0.973 1.00 45.81 189 GLY A CA 1
ATOM 1477 C C . GLY A 1 189 ? 41.887 -30.867 0.492 1.00 45.81 189 GLY A C 1
ATOM 1478 O O . GLY A 1 189 ? 41.969 -32.073 0.691 1.00 45.81 189 GLY A O 1
ATOM 1479 N N . GLN A 1 190 ? 42.864 -30.186 -0.119 1.00 42.34 190 GLN A N 1
ATOM 1480 C CA . GLN A 1 190 ? 44.115 -30.837 -0.521 1.00 42.34 190 GLN A CA 1
ATOM 1481 C C . GLN A 1 190 ? 45.271 -30.372 0.378 1.00 42.34 190 GLN A C 1
ATOM 1483 O O . GLN A 1 190 ? 45.654 -29.201 0.309 1.00 42.34 190 GLN A O 1
ATOM 1488 N N . PRO A 1 191 ? 45.823 -31.239 1.250 1.00 44.94 191 PRO A N 1
ATOM 1489 C CA . PRO A 1 191 ? 47.019 -30.906 2.009 1.00 44.94 191 PRO A CA 1
ATOM 1490 C C . PRO A 1 191 ? 48.232 -30.829 1.065 1.00 44.94 191 PRO A C 1
ATOM 1492 O O . PRO A 1 191 ? 48.281 -31.544 0.058 1.00 44.94 191 PRO A O 1
ATOM 1495 N N . PRO A 1 192 ? 49.231 -29.983 1.366 1.00 43.59 192 PRO A N 1
ATOM 1496 C CA . PRO A 1 192 ? 50.424 -29.892 0.546 1.00 43.59 192 PRO A CA 1
ATOM 1497 C C . PRO A 1 192 ? 51.297 -31.128 0.790 1.00 43.59 192 PRO A C 1
ATOM 1499 O O . PRO A 1 192 ? 51.869 -31.288 1.865 1.00 43.59 192 PRO A O 1
ATOM 1502 N N . GLY A 1 193 ? 51.414 -31.985 -0.226 1.00 47.19 193 GLY A N 1
ATOM 1503 C CA . GLY A 1 193 ? 52.479 -32.985 -0.314 1.00 47.19 193 GLY A CA 1
ATOM 1504 C C . GLY A 1 193 ? 52.029 -34.366 -0.781 1.00 47.19 193 GLY A C 1
ATOM 1505 O O . GLY A 1 193 ? 51.698 -35.200 0.052 1.00 47.19 193 GLY A O 1
ATOM 1506 N N . ALA A 1 194 ? 52.084 -34.606 -2.097 1.00 40.09 194 ALA A N 1
ATOM 1507 C CA . ALA A 1 194 ? 52.522 -35.867 -2.718 1.00 40.09 194 ALA A CA 1
ATOM 1508 C C . ALA A 1 194 ? 52.369 -35.792 -4.251 1.00 40.09 194 ALA A C 1
ATOM 1510 O O . ALA A 1 194 ? 51.272 -36.009 -4.765 1.00 40.09 194 ALA A O 1
ATOM 1511 N N . ALA A 1 195 ? 53.471 -35.470 -4.937 1.00 41.78 195 ALA A N 1
ATOM 1512 C CA . ALA A 1 195 ? 53.977 -36.037 -6.200 1.00 41.78 195 ALA A CA 1
ATOM 1513 C C . ALA A 1 195 ? 54.949 -35.041 -6.846 1.00 41.78 195 ALA A C 1
ATOM 1515 O O . ALA A 1 195 ? 54.489 -33.962 -7.281 1.00 41.78 195 ALA A O 1
#

Mean predicted aligned error: 14.71 Å